Protein AF-A0AA40G6S6-F1 (afdb_monomer_lite)

InterPro domains:
  IPR001206 Diacylglycerol kinase, catalytic domain [PF00781] (217-288)
  IPR001206 Diacylglycerol kinase, catalytic domain [PS50146] (213-299)
  IPR001206 Diacylglycerol kinase, catalytic domain [SM00046] (217-299)
  IPR001849 Pleckstrin homology domain [PS50003] (1-43)
  IPR002219 Protein kinase C-like, phorbol ester/diacylglycerol-binding domain [PF00130] (60-110)
  IPR002219 Protein kinase C-like, phorbol ester/diacylglycerol-binding domain [PF00130] (133-185)
  IPR002219 Protein kinase C-like, phorbol ester/diacylglycerol-binding domain [PS00479] (133-183)
  IPR002219 Protein kinase C-like, phorbol ester/diacylglycerol-binding domain [PS50081] (59-109)
  IPR002219 Protein kinase C-like, phorbol ester/diacylglycerol-binding domain [PS50081] (132-183)
  IPR002219 Protein kinase C-like, phorbol ester/diacylglycerol-binding domain [SM00109] (60-109)
  IPR002219 Protein kinase C-like, phorbol ester/diacylglycerol-binding domain [SM00109] (133-183)
  IPR011993 PH-like domain superfamily [G3DSA:2.30.29.30] (1-52)
  IPR016064 NAD kinase/diacylglycerol kinase-like domain superfamily [SSF111331] (217-294)
  IPR017438 Inorganic polyphosphate/ATP-NAD kinase, N-terminal [G3DSA:3.40.50.10330] (215-298)
  IPR020454 Diacylglycerol/phorbol-ester binding [PR00008] (57-71)
  IPR020454 Diacylglycerol/phorbol-ester binding [PR00008] (73-82)
  IPR020454 Diacylglycerol/phorbol-ester binding [PR00008] (86-97)
  IPR020454 Diacylglycerol/phorbol-ester binding [PR00008] (98-110)
  IPR037607 Diacylglycerol kinase [PTHR11255] (33-292)
  IPR046349 C1-like domain superfamily [SSF57889] (55-112)

Organism: NCBI:txid60889

pLDDT: mean 83.39, std 15.15, range [33.47, 98.62]

Secondary structure (DSSP, 8-state):
----------EEEEE-SS-EEEEE-SSHHHHHHHHHHHHHHHHHSTTHHHHHHHHHS----EEEE--SS--B-TTT--B---SSS-EEEETTT--EEEGGGGGGS-S-----SHHHHGGG-EE-TT--EE-B--EEES-PPTT-BBTTT-SBP--SSS--SEEETTT--EE-TTTGGGS-SB----TTTTT---GGGEEEE-TTSSEEE-PPTT---EEEEE-TTHHHHHHHHHHHHHHHHS-GGGEEEHHHH-SHHHHHHTTT-SS-EEEEES-HHHHHHHHHHHHHHT---EEEE--

Sequence (299 aa):
MSPKQQRTRSRFKVITPFRSLVLCGESRQEMEDWLNALRTVTKNRSQTDSGIAEMLSGNHHWYATSHARPTYCNVCRDALYGVTSHGLSCEICKYKVHKRCSIKAINNCKWTTLASIGKDIIEDQDGNITMPHQWMEGNLPVSSKCSVCDKTCGSVLRLQDWRCLWCRATVHTACRPAISVKCPLGPVKLSVVPPTALHSIGSDEAWEATRPTGCSPLLVFVNSKSGDNQGIKFLRRFKQLLNPAQVFDLIKGGPGPGLRLFRHFDPFRILVCSGDGSVGWVLSEIDRLGMHMILVFMH

Radius of gyration: 22.71 Å; chains: 1; bounding box: 53×76×52 Å

Foldseek 3Di:
DDDDDPQDWDWDWDDDLQDIDIDTDSDPVVVVVVVVVVVVVVVVVPQLVVVVCVLQNLAFDKDFDFDPAFDAQLAPFHTPDDDDRQKIAGLFQRHIHGPVCSVVDDSRHDAFAPVSQPPQWDADPVRDIFGFFPKDWAPQPPQQAAPQPRHGDHDRVTTFWIAGLFQRHTHGPVCVVVDDRTDPSHDCNQQADDNHQFHDQDPQLETPGDDDPNHAHEAEEFACPADPRCSSVVLSVCSSHYRNLRGYHCVRRRLQNNCSHCQPDPAYEYEYHHDDVSVVRNVVNCVVVVGDYDYDYDD

Structure (mmCIF, N/CA/C/O backbone):
data_AF-A0AA40G6S6-F1
#
_entry.id   AF-A0AA40G6S6-F1
#
loop_
_atom_site.group_PDB
_atom_site.id
_atom_site.type_symbol
_atom_site.label_atom_id
_atom_site.label_alt_id
_atom_site.label_comp_id
_atom_site.label_asym_id
_atom_site.label_entity_id
_atom_site.label_seq_id
_atom_site.pdbx_PDB_ins_code
_atom_site.Cartn_x
_atom_site.Cartn_y
_atom_site.Cartn_z
_atom_site.occupancy
_atom_site.B_iso_or_equiv
_atom_site.auth_seq_id
_atom_site.auth_comp_id
_atom_site.auth_asym_id
_atom_site.auth_atom_id
_atom_site.pdbx_PDB_model_num
ATOM 1 N N . MET A 1 1 ? -27.683 59.910 -13.003 1.00 36.81 1 MET A N 1
ATOM 2 C CA . MET A 1 1 ? -26.775 58.747 -13.124 1.00 36.81 1 MET A CA 1
ATOM 3 C C . MET A 1 1 ? -26.037 58.601 -11.804 1.00 36.81 1 MET A C 1
ATOM 5 O O . MET A 1 1 ? -25.192 59.433 -11.512 1.00 36.81 1 MET A O 1
ATOM 9 N N . SER A 1 2 ? -26.404 57.619 -10.981 1.00 33.47 2 SER A N 1
ATOM 10 C CA . SER A 1 2 ? -25.752 57.362 -9.687 1.00 33.47 2 SER A CA 1
ATOM 11 C C . SER A 1 2 ? -24.746 56.214 -9.848 1.00 33.47 2 SER A C 1
ATOM 13 O O . SER A 1 2 ? -25.125 55.188 -10.426 1.00 33.47 2 SER A O 1
ATOM 15 N N . PRO A 1 3 ? -23.488 56.329 -9.384 1.00 40.56 3 PRO A N 1
ATOM 16 C CA . PRO A 1 3 ? -22.520 55.248 -9.510 1.00 40.56 3 PRO A CA 1
ATOM 17 C C . PRO A 1 3 ? -22.868 54.124 -8.529 1.00 40.56 3 PRO A C 1
ATOM 19 O O . PRO A 1 3 ? -23.035 54.353 -7.333 1.00 40.56 3 PRO A O 1
ATOM 22 N N . LYS A 1 4 ? -22.975 52.893 -9.039 1.00 39.19 4 LYS A N 1
ATOM 23 C CA . LYS A 1 4 ? -23.131 51.679 -8.229 1.00 39.19 4 LYS A CA 1
ATOM 24 C C . LYS A 1 4 ? -21.907 51.517 -7.324 1.00 39.19 4 LYS A C 1
ATOM 26 O O . LYS A 1 4 ? -20.801 51.298 -7.809 1.00 39.19 4 LYS A O 1
ATOM 31 N N . GLN A 1 5 ? -22.119 51.595 -6.015 1.00 42.34 5 GLN A N 1
ATOM 32 C CA . GLN A 1 5 ? -21.101 51.342 -5.002 1.00 42.34 5 GLN A CA 1
ATOM 33 C C . GLN A 1 5 ? -20.730 49.854 -5.037 1.00 42.34 5 GLN A C 1
ATOM 35 O O . GLN A 1 5 ? -21.515 48.979 -4.667 1.00 42.34 5 GLN A O 1
ATOM 40 N N . GLN A 1 6 ? -19.549 49.551 -5.571 1.00 43.84 6 GLN A N 1
ATOM 41 C CA . GLN A 1 6 ? -19.072 48.185 -5.746 1.00 43.84 6 GLN A CA 1
ATOM 42 C C . GLN A 1 6 ? -18.617 47.636 -4.388 1.00 43.84 6 GLN A C 1
ATOM 44 O O . GLN A 1 6 ? -17.492 47.850 -3.949 1.00 43.84 6 GLN A O 1
ATOM 49 N N . ARG A 1 7 ? -19.544 46.965 -3.695 1.00 50.75 7 ARG A N 1
ATOM 50 C CA . ARG A 1 7 ? -19.346 46.324 -2.387 1.00 50.75 7 ARG A CA 1
ATOM 51 C C . ARG A 1 7 ? -18.187 45.318 -2.500 1.00 50.75 7 ARG A C 1
ATOM 53 O O . ARG A 1 7 ? -18.286 44.320 -3.218 1.00 50.75 7 ARG A O 1
ATOM 60 N N . THR A 1 8 ? -17.063 45.602 -1.848 1.00 47.81 8 THR A N 1
ATOM 61 C CA . THR A 1 8 ? -15.851 44.773 -1.868 1.00 47.81 8 THR A CA 1
ATOM 62 C C . THR A 1 8 ? -16.105 43.465 -1.114 1.00 47.81 8 THR A C 1
ATOM 64 O O . THR A 1 8 ? -16.002 43.394 0.105 1.00 47.81 8 THR A O 1
ATOM 67 N N . ARG A 1 9 ? -16.473 42.404 -1.845 1.00 57.69 9 ARG A N 1
ATOM 68 C CA . ARG A 1 9 ? -16.623 41.052 -1.283 1.00 57.69 9 ARG A CA 1
ATOM 69 C C . ARG A 1 9 ? -15.253 40.504 -0.884 1.00 57.69 9 ARG A C 1
ATOM 71 O O . ARG A 1 9 ? -14.455 40.131 -1.751 1.00 57.69 9 ARG A O 1
ATOM 78 N N . SER A 1 10 ? -14.999 40.448 0.419 1.00 64.81 10 SER A N 1
ATOM 79 C CA . SER A 1 10 ? -13.855 39.740 0.993 1.00 64.81 10 SER A CA 1
ATOM 80 C C . SER A 1 10 ? -13.990 38.249 0.685 1.00 64.81 10 SER A C 1
ATOM 82 O O . SER A 1 10 ? -15.056 37.667 0.881 1.00 64.81 10 SER A O 1
ATOM 84 N N . ARG A 1 11 ? -12.927 37.627 0.163 1.00 73.19 11 ARG A N 1
ATOM 85 C CA . ARG A 1 11 ? -12.903 36.204 -0.211 1.00 73.19 11 ARG A CA 1
ATOM 86 C C . ARG A 1 11 ? -11.641 35.530 0.315 1.00 73.19 11 ARG A C 1
ATOM 88 O O . ARG A 1 11 ? -10.570 36.127 0.239 1.00 73.19 11 ARG A O 1
ATOM 95 N N . PHE A 1 12 ? -11.740 34.288 0.780 1.00 67.50 12 PHE A N 1
ATOM 96 C CA . PHE A 1 12 ? -10.569 33.436 1.004 1.00 67.50 12 PHE A CA 1
ATOM 97 C C . PHE A 1 12 ? -10.774 32.065 0.371 1.00 67.50 12 PHE A C 1
ATOM 99 O O . PHE A 1 12 ? -11.891 31.582 0.185 1.00 67.50 12 PHE A O 1
ATOM 106 N N . LYS A 1 13 ? -9.658 31.457 -0.022 1.00 65.19 13 LYS A N 1
ATOM 107 C CA . LYS A 1 13 ? -9.632 30.176 -0.714 1.00 65.19 13 LYS A CA 1
ATOM 108 C C . LYS A 1 13 ? -9.273 29.095 0.295 1.00 65.19 13 LYS A C 1
ATOM 110 O O . LYS A 1 13 ? -8.142 29.046 0.768 1.00 65.19 13 LYS A O 1
ATOM 115 N N . VAL A 1 14 ? -10.230 28.234 0.616 1.00 64.62 14 VAL A N 1
ATOM 116 C CA . VAL A 1 14 ? -9.968 27.008 1.367 1.00 64.62 14 VAL A CA 1
ATOM 117 C C . VAL A 1 14 ? -9.431 25.985 0.382 1.00 64.62 14 VAL A C 1
ATOM 119 O O . VAL A 1 14 ? -10.081 25.644 -0.611 1.00 64.62 14 VAL A O 1
ATOM 122 N N . ILE A 1 15 ? -8.217 25.513 0.633 1.00 63.03 15 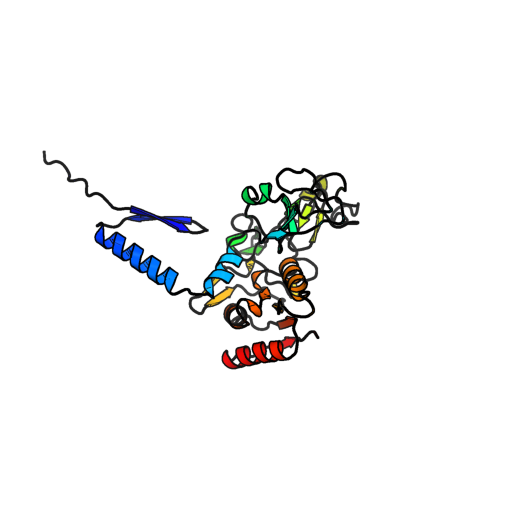ILE A N 1
ATOM 123 C CA . ILE A 1 15 ? -7.606 24.436 -0.137 1.00 63.03 15 ILE A CA 1
ATOM 124 C C . ILE A 1 15 ? -7.707 23.186 0.725 1.00 63.03 15 ILE A C 1
ATOM 126 O O . ILE A 1 15 ? -7.073 23.091 1.770 1.00 63.03 15 ILE A O 1
ATOM 130 N N . THR A 1 16 ? -8.547 22.251 0.296 1.00 57.56 16 THR A N 1
ATOM 131 C CA . THR A 1 16 ? -8.613 20.904 0.872 1.00 57.56 16 THR A CA 1
ATOM 132 C C . THR A 1 16 ? -7.817 19.945 -0.019 1.00 57.56 16 THR A C 1
ATOM 134 O O . THR A 1 16 ? -7.565 20.284 -1.179 1.00 57.56 16 THR A O 1
ATOM 137 N N . PRO A 1 17 ? -7.462 18.737 0.455 1.00 44.94 17 PRO A N 1
ATOM 138 C CA . PRO A 1 17 ? -6.778 17.741 -0.374 1.00 44.94 17 PRO A CA 1
ATOM 139 C C . PRO A 1 17 ? -7.538 17.346 -1.654 1.00 44.94 17 PRO A C 1
ATOM 141 O O . PRO A 1 17 ? -6.919 16.887 -2.607 1.00 44.94 17 PRO A O 1
ATOM 144 N N . PHE A 1 18 ? -8.863 17.536 -1.689 1.00 42.94 18 PHE A N 1
ATOM 145 C CA . PHE A 1 18 ? -9.736 17.033 -2.760 1.00 42.94 18 PHE A CA 1
ATOM 146 C C . PHE A 1 18 ? -10.369 18.133 -3.623 1.00 42.94 18 PHE A C 1
ATOM 148 O O . PHE A 1 18 ? -10.814 17.869 -4.736 1.00 42.94 18 PHE A O 1
ATOM 155 N N . ARG A 1 19 ? -10.436 19.374 -3.125 1.00 48.31 19 ARG A N 1
ATOM 156 C CA . ARG A 1 19 ? -11.003 20.522 -3.850 1.00 48.31 19 ARG A CA 1
ATOM 157 C C . ARG A 1 19 ? -10.539 21.849 -3.281 1.00 48.31 19 ARG A C 1
ATOM 159 O O . ARG A 1 19 ? -10.169 21.951 -2.109 1.00 48.31 19 ARG A O 1
ATOM 166 N N . SER A 1 20 ? -10.665 22.895 -4.088 1.00 57.19 20 SER A N 1
ATOM 167 C CA . SER A 1 20 ? -10.567 24.256 -3.591 1.00 57.19 20 SER A CA 1
ATOM 168 C C . SER A 1 20 ? -11.923 24.944 -3.602 1.00 57.19 20 SER A C 1
ATOM 170 O O . SER A 1 20 ? -12.609 24.958 -4.619 1.00 57.19 20 SER A O 1
ATOM 172 N N . LEU A 1 21 ? -12.290 25.511 -2.458 1.00 65.06 21 LEU A N 1
ATOM 173 C CA . LEU A 1 21 ? -13.516 26.271 -2.268 1.00 65.06 21 LEU A CA 1
ATOM 174 C C . LEU A 1 21 ? -13.153 27.740 -2.075 1.00 65.06 21 LEU A C 1
ATOM 176 O O . LEU A 1 21 ? -12.259 28.063 -1.294 1.00 65.06 21 LEU A O 1
ATOM 180 N N . VAL A 1 22 ? -13.841 28.631 -2.782 1.00 79.81 22 VAL A N 1
ATOM 181 C CA . VAL A 1 22 ? -13.742 30.073 -2.543 1.00 79.81 22 VAL A CA 1
ATOM 182 C C . VAL A 1 22 ? -14.940 30.468 -1.701 1.00 79.81 22 VAL A C 1
ATOM 184 O O . VAL A 1 22 ? -16.072 30.403 -2.172 1.00 79.81 22 VAL A O 1
ATOM 187 N N . LEU A 1 23 ? -14.680 30.850 -0.455 1.00 73.81 23 LEU A N 1
ATOM 188 C CA . LEU A 1 23 ? -15.703 31.372 0.438 1.00 73.81 23 LEU A CA 1
ATOM 189 C C . LEU A 1 23 ? -15.722 32.893 0.303 1.00 73.81 23 LEU A C 1
ATOM 191 O O . LEU A 1 23 ? -14.670 33.540 0.336 1.00 73.81 23 LEU A O 1
ATOM 195 N N . CYS A 1 24 ? -16.915 33.445 0.101 1.00 79.38 24 CYS A N 1
ATOM 196 C CA . CYS A 1 24 ? -17.161 34.877 -0.013 1.00 79.38 24 CYS A CA 1
ATOM 197 C C . CYS A 1 24 ? -18.003 35.306 1.185 1.00 79.38 24 CYS A C 1
ATOM 199 O O . CYS A 1 24 ? -19.094 34.773 1.359 1.00 79.38 24 CYS A O 1
ATOM 201 N N . GLY A 1 25 ? -17.507 36.261 1.964 1.00 74.81 25 GLY A N 1
ATOM 202 C CA . GLY A 1 25 ? -18.264 36.886 3.047 1.00 74.81 25 GLY A CA 1
ATOM 203 C C . GLY A 1 25 ? -18.813 38.236 2.614 1.00 74.81 25 GLY A C 1
ATOM 204 O O . GLY A 1 25 ? -18.273 38.892 1.711 1.00 74.81 25 GLY A O 1
ATOM 205 N N . GLU A 1 26 ? -19.887 38.665 3.263 1.00 77.62 26 GLU A N 1
ATOM 206 C CA . GLU A 1 26 ? -20.506 39.963 3.010 1.00 77.62 26 GLU A CA 1
ATOM 207 C C . GLU A 1 26 ? -19.751 41.119 3.671 1.00 77.62 26 GLU A C 1
ATOM 209 O O . GLU A 1 26 ? -19.893 42.273 3.250 1.00 77.62 26 GLU A O 1
ATOM 214 N N . SER A 1 27 ? -18.933 40.809 4.681 1.00 78.69 27 SER A N 1
ATOM 215 C CA . SER A 1 27 ? -18.087 41.756 5.402 1.00 78.69 27 SER A CA 1
ATOM 216 C C . SER A 1 27 ? -16.734 41.142 5.776 1.00 78.69 27 SER A C 1
ATOM 218 O O . SER A 1 27 ? -16.535 39.928 5.734 1.00 78.69 27 SER A O 1
ATOM 220 N N . ARG A 1 28 ? -15.765 41.988 6.143 1.00 74.38 28 ARG A N 1
ATOM 221 C CA . ARG A 1 28 ? -14.468 41.527 6.660 1.00 74.38 28 ARG A CA 1
ATOM 222 C C . ARG A 1 28 ? -14.600 40.848 8.030 1.00 74.38 28 ARG A C 1
ATOM 224 O O . ARG A 1 28 ? -13.903 39.869 8.261 1.00 74.38 28 ARG A O 1
ATOM 231 N N . GLN A 1 29 ? -15.511 41.329 8.877 1.00 77.94 29 GLN A N 1
ATOM 232 C CA . GLN A 1 29 ? -15.756 40.778 10.211 1.00 77.94 29 GLN A CA 1
ATOM 233 C C . GLN A 1 29 ? -16.266 39.334 10.135 1.00 77.94 29 GLN A C 1
ATOM 235 O O . GLN A 1 29 ? -15.680 38.441 10.732 1.00 77.94 29 GLN A O 1
ATOM 240 N N . GLU A 1 30 ? -17.268 39.089 9.289 1.00 77.12 30 GLU A N 1
ATOM 241 C CA . GLU A 1 30 ? -17.808 37.746 9.050 1.00 77.12 30 GLU A CA 1
ATOM 242 C C . GLU A 1 30 ? -16.715 36.771 8.574 1.00 77.12 30 GLU A C 1
ATOM 244 O O . GLU A 1 30 ? -16.677 35.605 8.958 1.00 77.12 30 GLU A O 1
ATOM 249 N N . MET A 1 31 ? -15.768 37.256 7.766 1.00 78.44 31 MET A N 1
ATOM 250 C CA . MET A 1 31 ? -14.649 36.441 7.287 1.00 78.44 31 MET A CA 1
ATOM 251 C C . MET A 1 31 ? -13.632 36.110 8.378 1.00 78.44 31 MET A C 1
ATOM 253 O O . MET A 1 31 ? -13.059 35.020 8.359 1.00 78.44 31 MET A O 1
ATOM 257 N N . GLU A 1 32 ? -13.403 37.017 9.324 1.00 77.06 32 GLU A N 1
ATOM 258 C CA . GLU A 1 32 ? -12.563 36.753 10.495 1.00 77.06 32 GLU A CA 1
ATOM 259 C C . GLU A 1 32 ? -13.234 35.746 11.438 1.00 77.06 32 GLU A C 1
ATOM 261 O O . GLU A 1 32 ? -12.561 34.837 11.930 1.00 77.06 32 GLU A O 1
ATOM 266 N N . ASP A 1 33 ? -14.558 35.814 11.585 1.00 80.38 33 ASP A N 1
ATOM 267 C CA . ASP A 1 33 ? -15.339 34.856 12.369 1.00 80.38 33 ASP A CA 1
ATOM 268 C C . ASP A 1 33 ? -15.294 33.451 11.745 1.00 80.38 33 ASP A C 1
ATOM 270 O O . ASP A 1 33 ? -14.993 32.476 12.438 1.00 80.38 33 ASP A O 1
ATOM 274 N N . TRP A 1 34 ? -15.463 33.335 10.420 1.00 74.31 34 TRP A N 1
ATOM 275 C CA . TRP A 1 34 ? -15.294 32.065 9.698 1.00 74.31 34 TRP A CA 1
ATOM 276 C C . TRP A 1 34 ? -13.872 31.504 9.812 1.00 74.31 34 TRP A C 1
ATOM 278 O O . TRP A 1 34 ? -13.694 30.300 10.014 1.00 74.31 34 TRP A O 1
ATOM 288 N N . LEU A 1 35 ? -12.841 32.349 9.712 1.00 76.81 35 LEU A N 1
ATOM 289 C CA . LEU A 1 35 ? -11.449 31.923 9.895 1.00 76.81 35 LEU A CA 1
ATOM 290 C C . LEU A 1 35 ? -11.188 31.431 11.320 1.00 76.81 35 LEU A C 1
ATOM 292 O O . LEU A 1 35 ? -10.477 30.441 11.502 1.00 76.81 35 LEU A O 1
ATOM 296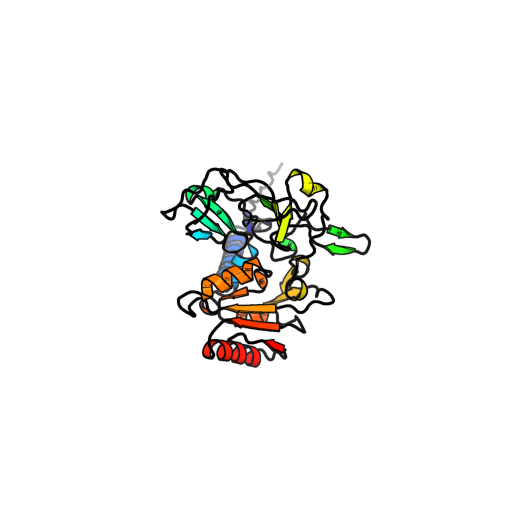 N N . ASN A 1 36 ? -11.758 32.094 12.324 1.00 76.56 36 ASN A N 1
ATOM 297 C CA . ASN A 1 36 ? -11.633 31.690 13.719 1.00 76.56 36 ASN A CA 1
ATOM 298 C C . ASN A 1 36 ? -12.402 30.397 14.002 1.00 76.56 36 ASN A C 1
ATOM 300 O O . ASN A 1 36 ? -11.841 29.504 14.631 1.00 76.56 36 ASN A O 1
ATOM 304 N N . ALA A 1 37 ? -13.613 30.229 13.466 1.00 74.69 37 ALA A N 1
ATOM 305 C CA . ALA A 1 37 ? -14.368 28.981 13.556 1.00 74.69 37 ALA A CA 1
ATOM 306 C C . ALA A 1 37 ? -13.597 27.810 12.924 1.00 74.69 37 ALA A C 1
ATOM 308 O O . ALA A 1 37 ? -13.409 26.777 13.567 1.00 74.69 37 ALA A O 1
ATOM 309 N N . LEU A 1 38 ? -13.054 27.994 11.714 1.00 72.12 38 LEU A N 1
ATOM 310 C CA . LEU A 1 38 ? -12.214 26.993 11.051 1.00 72.12 38 LEU A CA 1
ATOM 311 C C . LEU A 1 38 ? -10.970 26.664 11.880 1.00 72.12 38 LEU A C 1
ATOM 313 O O . LEU A 1 38 ? -10.677 25.496 12.101 1.00 72.12 38 LEU A O 1
ATOM 317 N N . ARG A 1 39 ? -10.253 27.673 12.390 1.00 69.12 39 ARG A N 1
ATOM 318 C CA . ARG A 1 39 ? -9.076 27.466 13.252 1.00 69.12 39 ARG A CA 1
ATOM 319 C C . ARG A 1 39 ? -9.424 26.726 14.541 1.00 69.12 39 ARG A C 1
ATOM 321 O O . ARG A 1 39 ? -8.622 25.907 14.977 1.00 69.12 39 ARG A O 1
ATOM 328 N N . THR A 1 40 ? -10.583 26.990 15.135 1.00 61.22 40 THR A N 1
ATOM 329 C CA . THR A 1 40 ? -11.063 26.312 16.347 1.00 61.22 40 THR A CA 1
ATOM 330 C C . THR A 1 40 ? -11.420 24.853 16.063 1.00 61.22 40 THR A C 1
ATOM 332 O O . THR A 1 40 ? -11.008 23.976 16.818 1.00 61.22 40 THR A O 1
ATOM 335 N N . VAL A 1 41 ? -12.074 24.563 14.932 1.00 55.69 41 VAL A N 1
ATOM 336 C CA . VAL A 1 41 ? -12.331 23.184 14.474 1.00 55.69 41 VAL A CA 1
ATOM 337 C C . VAL A 1 41 ? -11.020 22.435 14.206 1.00 55.69 41 VAL A C 1
ATOM 339 O O . VAL A 1 41 ? -10.877 21.288 14.621 1.00 55.69 41 VAL A O 1
ATOM 342 N N . THR A 1 42 ? -10.025 23.084 13.592 1.00 55.78 42 THR A N 1
ATOM 343 C CA . THR A 1 42 ? -8.700 22.483 13.357 1.00 55.78 42 THR A CA 1
ATOM 344 C C . THR A 1 42 ? -7.907 22.284 14.654 1.00 55.78 42 THR A C 1
ATOM 346 O O . THR A 1 42 ? -7.142 21.329 14.758 1.00 55.78 42 THR A O 1
ATOM 349 N N . LYS A 1 43 ? -8.080 23.159 15.656 1.00 45.12 43 LYS A N 1
ATOM 350 C CA . LYS A 1 43 ? -7.401 23.067 16.962 1.00 45.12 43 LYS A CA 1
ATOM 351 C C . LYS A 1 43 ? -8.023 22.037 17.911 1.00 45.12 43 LYS A C 1
ATOM 353 O O . LYS A 1 43 ? -7.282 21.479 18.708 1.00 45.12 43 LYS A O 1
ATOM 358 N N . ASN A 1 44 ? -9.328 21.761 17.817 1.00 43.16 44 ASN A N 1
ATOM 359 C CA . ASN A 1 44 ? -10.018 20.764 18.654 1.00 43.16 44 ASN A CA 1
ATOM 360 C C . ASN A 1 44 ? -9.920 19.318 18.120 1.00 43.16 44 ASN A C 1
ATOM 362 O O . ASN A 1 44 ? -10.341 18.387 18.799 1.00 43.16 44 ASN A O 1
ATOM 366 N N . ARG A 1 45 ? -9.341 19.104 16.931 1.00 42.78 45 ARG A N 1
ATOM 367 C CA . ARG A 1 45 ? -9.156 17.790 16.273 1.00 42.78 45 ARG A CA 1
ATOM 368 C C . ARG A 1 45 ? -7.847 17.084 16.684 1.00 42.78 45 ARG A C 1
ATOM 370 O O . ARG A 1 45 ? -7.166 16.453 15.877 1.00 42.78 45 ARG A O 1
ATOM 377 N N . SER A 1 46 ? -7.438 17.254 17.938 1.00 44.88 46 SER A N 1
ATOM 378 C CA . SER A 1 46 ? -6.097 16.922 18.430 1.00 44.88 46 SER A CA 1
ATOM 379 C C . SER A 1 46 ? -5.816 15.409 18.443 1.00 44.88 46 SER A C 1
ATOM 381 O O . SER A 1 46 ? -6.499 14.641 19.111 1.00 44.88 46 SER A O 1
ATOM 383 N N . GLN A 1 47 ? -4.737 15.016 17.757 1.00 42.72 47 GLN A N 1
ATOM 384 C CA . GLN A 1 47 ? -4.055 13.704 17.729 1.00 42.72 47 GLN A CA 1
ATOM 385 C C . GLN A 1 47 ? -4.721 12.525 16.995 1.00 42.72 47 GLN A C 1
ATOM 387 O O . GLN A 1 47 ? -4.003 11.809 16.300 1.00 42.72 47 GLN A O 1
ATOM 392 N N . THR A 1 48 ? -6.036 12.309 17.069 1.00 42.97 48 THR A N 1
ATOM 393 C CA . THR A 1 48 ? -6.689 11.194 16.339 1.00 42.97 48 THR A CA 1
ATOM 394 C C . THR A 1 48 ? -6.812 11.457 14.834 1.00 42.97 48 THR A C 1
ATOM 396 O O . THR A 1 48 ? -6.683 10.539 14.024 1.00 42.97 48 THR A O 1
ATOM 399 N N . ASP A 1 49 ? -6.987 12.721 14.445 1.00 50.75 49 ASP A N 1
ATOM 400 C CA . ASP A 1 49 ? -7.231 13.127 13.059 1.00 50.75 49 ASP A CA 1
ATOM 401 C C . ASP A 1 49 ? -5.952 13.222 12.210 1.00 50.75 49 ASP A C 1
ATOM 403 O O . ASP A 1 49 ? -5.987 13.001 11.001 1.00 50.75 49 ASP A O 1
ATOM 407 N N . SER A 1 50 ? -4.790 13.482 12.824 1.00 56.81 50 SER A N 1
ATOM 408 C CA . SER A 1 50 ? -3.526 13.628 12.087 1.00 56.81 50 SER A CA 1
ATOM 409 C C . SER A 1 50 ? -3.070 12.316 11.445 1.00 56.81 50 SER A C 1
ATOM 411 O O . SER A 1 50 ? -2.666 12.318 10.285 1.00 56.81 50 SER A O 1
ATOM 413 N N . GLY A 1 51 ? -3.192 11.191 12.156 1.00 62.97 51 GLY A N 1
ATOM 414 C CA . GLY A 1 51 ? -2.821 9.872 11.635 1.00 62.97 51 GLY A CA 1
ATOM 415 C C . GLY A 1 51 ? -3.771 9.358 10.547 1.00 62.97 51 GLY A C 1
ATOM 416 O O . GLY A 1 51 ? -3.333 8.730 9.582 1.00 62.97 51 GLY A O 1
ATOM 417 N N . ILE A 1 52 ? -5.067 9.660 10.667 1.00 68.88 52 ILE A N 1
ATOM 418 C CA . ILE A 1 52 ? -6.086 9.283 9.678 1.00 68.88 52 ILE A CA 1
ATOM 419 C C . ILE A 1 52 ? -5.961 10.154 8.422 1.00 68.88 52 ILE A C 1
ATOM 421 O O . ILE A 1 52 ? -5.933 9.629 7.310 1.00 68.88 52 ILE A O 1
ATOM 425 N N . ALA A 1 53 ? -5.821 11.472 8.572 1.00 67.62 53 ALA A N 1
ATOM 426 C CA . ALA A 1 53 ? -5.609 12.375 7.444 1.00 67.62 53 ALA A CA 1
ATOM 427 C C . ALA A 1 53 ? -4.309 12.045 6.689 1.00 67.62 53 ALA A C 1
ATOM 429 O O . ALA A 1 53 ? -4.293 12.031 5.456 1.00 67.62 53 ALA A O 1
ATOM 430 N N . GLU A 1 54 ? -3.234 11.709 7.409 1.00 70.62 54 GLU A N 1
ATOM 431 C CA . GLU A 1 54 ? -1.975 11.244 6.821 1.00 70.62 54 GLU A CA 1
ATOM 432 C C . GLU A 1 54 ? -2.181 9.948 6.011 1.00 70.62 54 GLU A C 1
ATOM 434 O O . GLU A 1 54 ? -1.745 9.853 4.860 1.00 70.62 54 GLU A O 1
ATOM 439 N N . MET A 1 55 ? -2.938 8.986 6.546 1.00 72.25 55 MET A N 1
ATOM 440 C CA . MET A 1 55 ? -3.280 7.731 5.868 1.00 72.25 55 MET A CA 1
ATOM 441 C C . MET A 1 55 ? -4.115 7.920 4.590 1.00 72.25 55 MET A C 1
ATOM 443 O O . MET A 1 55 ? -3.971 7.146 3.641 1.00 72.25 55 MET A O 1
ATOM 447 N N . LEU A 1 56 ? -4.969 8.943 4.544 1.00 76.88 56 LEU A N 1
ATOM 448 C CA . LEU A 1 56 ? -5.858 9.236 3.412 1.00 76.88 56 LEU A CA 1
ATOM 449 C C . LEU A 1 56 ? -5.247 10.180 2.372 1.00 76.88 56 LEU A C 1
ATOM 451 O O . LEU A 1 56 ? -5.826 10.387 1.310 1.00 76.88 56 LEU A O 1
ATOM 455 N N . SER A 1 57 ? -4.066 10.728 2.650 1.00 77.25 57 SER A N 1
ATOM 456 C CA . SER A 1 57 ? -3.439 11.758 1.818 1.00 77.25 57 SER A CA 1
ATOM 457 C C . SER A 1 57 ? -2.910 11.267 0.464 1.00 77.25 57 SER A C 1
ATOM 459 O O . SER A 1 57 ? -2.604 12.083 -0.401 1.00 77.25 57 SER A O 1
ATOM 461 N N . GLY A 1 58 ? -2.733 9.953 0.280 1.00 83.75 58 GLY A N 1
ATOM 462 C CA . GLY A 1 58 ? -2.061 9.390 -0.900 1.00 83.75 58 GLY A CA 1
ATOM 463 C C . GLY A 1 58 ? -0.554 9.685 -0.964 1.00 83.75 58 GLY A C 1
ATOM 464 O O . GLY A 1 58 ? 0.111 9.314 -1.938 1.00 83.75 58 GLY A O 1
ATOM 465 N N . ASN A 1 59 ? 0.006 10.315 0.074 1.00 89.94 59 ASN A N 1
ATOM 466 C CA . ASN A 1 59 ? 1.421 10.645 0.160 1.00 89.94 59 ASN A CA 1
ATOM 467 C C . ASN A 1 59 ? 2.278 9.404 0.428 1.00 89.94 59 ASN A C 1
ATOM 469 O O . ASN A 1 59 ? 1.863 8.419 1.048 1.00 89.94 59 ASN A O 1
ATOM 473 N N . HIS A 1 60 ? 3.526 9.462 -0.028 1.00 92.75 60 HIS A N 1
ATOM 474 C CA . HIS A 1 60 ? 4.510 8.432 0.281 1.00 92.75 60 HIS A CA 1
ATOM 475 C C . HIS A 1 60 ? 5.108 8.653 1.670 1.00 92.75 60 HIS A C 1
ATOM 477 O O . HIS A 1 60 ? 5.634 9.723 1.968 1.00 92.75 60 HIS A O 1
ATOM 483 N N . HIS A 1 61 ? 5.116 7.599 2.483 1.00 91.81 61 HIS A N 1
ATOM 484 C CA . HIS A 1 61 ? 5.786 7.589 3.783 1.00 91.81 61 HIS A CA 1
ATOM 485 C C . HIS A 1 61 ? 7.210 7.076 3.610 1.00 91.81 61 HIS A C 1
ATOM 487 O O . HIS A 1 61 ? 7.422 5.878 3.405 1.00 91.81 61 HIS A O 1
ATOM 493 N N . TRP A 1 62 ? 8.185 7.981 3.613 1.00 92.69 62 TRP A N 1
ATOM 494 C CA . TRP A 1 62 ? 9.575 7.659 3.299 1.00 92.69 62 TRP A CA 1
ATOM 495 C C . TRP A 1 62 ? 10.340 7.125 4.506 1.00 92.69 62 TRP A C 1
ATOM 497 O O . TRP A 1 62 ? 10.278 7.685 5.595 1.00 92.69 62 TRP A O 1
ATOM 507 N N . TYR A 1 63 ? 11.162 6.105 4.276 1.00 90.12 63 TYR A N 1
ATOM 508 C CA . TYR A 1 63 ? 12.226 5.714 5.193 1.00 90.12 63 TYR A CA 1
ATOM 509 C C . TYR A 1 63 ? 13.541 5.540 4.433 1.00 90.12 63 TYR A C 1
ATOM 511 O O . TYR A 1 63 ? 13.556 5.119 3.270 1.00 90.12 63 TYR A O 1
ATOM 519 N N . ALA A 1 64 ? 14.650 5.870 5.095 1.00 89.62 64 ALA A N 1
ATOM 520 C CA . ALA A 1 64 ? 15.981 5.622 4.559 1.00 89.62 64 ALA A CA 1
ATOM 521 C C . ALA A 1 64 ? 16.242 4.116 4.495 1.00 89.62 64 ALA A C 1
ATOM 523 O O . ALA A 1 64 ? 15.941 3.375 5.432 1.00 89.62 64 ALA A O 1
ATOM 524 N N . THR A 1 65 ? 16.795 3.652 3.382 1.00 84.06 65 THR A N 1
ATOM 525 C CA . THR A 1 65 ? 17.094 2.234 3.192 1.00 84.06 65 THR A CA 1
ATOM 526 C C . THR A 1 65 ? 18.349 2.075 2.359 1.00 84.06 65 THR A C 1
ATOM 528 O O . THR A 1 65 ? 18.588 2.825 1.415 1.00 84.06 65 THR A O 1
ATOM 531 N N . SER A 1 66 ? 19.135 1.060 2.693 1.00 80.06 66 SER A N 1
ATOM 532 C CA . SER A 1 66 ? 20.145 0.518 1.796 1.00 80.06 66 SER A CA 1
ATOM 533 C C . SER A 1 66 ? 19.504 -0.524 0.880 1.00 80.06 66 SER A C 1
ATOM 535 O O . SER A 1 66 ? 18.432 -1.077 1.166 1.00 80.06 66 SER A O 1
ATOM 537 N N . HIS A 1 67 ? 20.138 -0.764 -0.261 1.00 76.44 67 HIS A N 1
ATOM 538 C CA . HIS A 1 67 ? 19.710 -1.768 -1.219 1.00 76.44 67 HIS A CA 1
ATOM 539 C C . HIS A 1 67 ? 20.862 -2.732 -1.452 1.00 76.44 67 HIS A C 1
ATOM 541 O O . HIS A 1 67 ? 21.899 -2.347 -1.973 1.00 76.44 67 HIS A O 1
ATOM 547 N N . ALA A 1 68 ? 20.663 -3.997 -1.086 1.00 74.19 68 ALA A N 1
ATOM 548 C CA . ALA A 1 68 ? 21.634 -5.060 -1.341 1.00 74.19 68 ALA A CA 1
ATOM 549 C C . ALA A 1 68 ? 21.698 -5.475 -2.826 1.00 74.19 68 ALA A C 1
ATOM 551 O O . ALA A 1 68 ? 22.420 -6.398 -3.181 1.00 74.19 68 ALA A O 1
ATOM 552 N N . ARG A 1 69 ? 20.878 -4.863 -3.690 1.00 80.25 69 ARG A N 1
ATOM 553 C CA . ARG A 1 69 ? 20.730 -5.208 -5.109 1.00 80.25 69 ARG A CA 1
ATOM 554 C C . ARG A 1 69 ? 20.624 -3.936 -5.949 1.00 80.25 69 ARG A C 1
ATOM 556 O O . ARG A 1 69 ? 20.113 -2.938 -5.425 1.00 80.25 69 ARG A O 1
ATOM 563 N N . PRO A 1 70 ? 21.013 -3.984 -7.239 1.00 86.25 70 PRO A N 1
ATOM 564 C CA . PRO A 1 70 ? 20.780 -2.890 -8.174 1.00 86.25 70 PRO A CA 1
ATOM 565 C C . PRO A 1 70 ? 19.321 -2.444 -8.116 1.00 86.25 70 PRO A C 1
ATOM 567 O O . PRO A 1 70 ? 18.397 -3.238 -8.288 1.00 86.25 70 PRO A O 1
ATOM 570 N N . THR A 1 71 ? 19.123 -1.180 -7.775 1.00 91.88 71 THR A N 1
ATOM 571 C CA . THR A 1 71 ? 17.812 -0.581 -7.547 1.00 91.88 71 THR A CA 1
ATOM 572 C C . THR A 1 71 ? 17.832 0.801 -8.167 1.00 91.88 71 THR A C 1
ATOM 574 O O . THR A 1 71 ? 18.851 1.480 -8.102 1.00 91.88 71 THR A O 1
ATOM 577 N N . TYR A 1 72 ? 16.722 1.230 -8.753 1.00 94.12 72 TYR A N 1
ATOM 578 C CA . TYR A 1 72 ? 16.673 2.451 -9.551 1.00 94.12 72 TYR A CA 1
ATOM 579 C C . TYR A 1 72 ? 15.633 3.426 -9.007 1.00 94.12 72 TYR A C 1
ATOM 581 O O . TYR A 1 72 ? 14.599 3.028 -8.462 1.00 94.12 72 TYR A O 1
ATOM 589 N N . CYS A 1 73 ? 15.921 4.715 -9.145 1.00 94.88 73 CYS A N 1
ATOM 590 C CA . CYS A 1 73 ? 15.050 5.797 -8.724 1.00 94.88 73 CYS A CA 1
ATOM 591 C C . CYS A 1 73 ? 13.827 5.875 -9.640 1.00 94.88 73 CYS A C 1
ATOM 593 O O . CYS A 1 73 ? 13.954 6.121 -10.832 1.00 94.88 73 CYS A O 1
ATOM 595 N N . ASN A 1 74 ? 12.625 5.752 -9.088 1.00 96.38 74 ASN A N 1
ATOM 596 C CA . ASN A 1 74 ? 11.370 5.851 -9.829 1.00 96.38 74 ASN A CA 1
ATOM 597 C C . ASN A 1 74 ? 11.072 7.260 -10.387 1.00 96.38 74 ASN A C 1
ATOM 599 O O . ASN A 1 74 ? 10.073 7.435 -11.073 1.00 96.38 74 ASN A O 1
ATOM 603 N N . VAL A 1 75 ? 11.914 8.262 -10.107 1.00 96.19 75 VAL A N 1
ATOM 604 C CA . VAL A 1 75 ? 11.777 9.628 -10.643 1.00 96.19 75 VAL A CA 1
ATOM 605 C C . VAL A 1 75 ? 12.793 9.893 -11.752 1.00 96.19 75 VAL A C 1
ATOM 607 O O . VAL A 1 75 ? 12.396 10.123 -12.887 1.00 96.19 75 VAL A O 1
ATOM 610 N N . CYS A 1 76 ? 14.098 9.861 -11.455 1.00 95.62 76 CYS A N 1
ATOM 611 C CA . CYS A 1 76 ? 15.130 10.158 -12.460 1.00 95.62 76 CYS A CA 1
ATOM 612 C C . CYS A 1 76 ? 15.607 8.928 -13.241 1.00 95.62 76 CYS A C 1
ATOM 614 O O . CYS A 1 76 ? 16.371 9.081 -14.181 1.00 95.62 76 CYS A O 1
ATOM 616 N N . ARG A 1 77 ? 15.162 7.722 -12.866 1.00 95.19 77 ARG A N 1
ATOM 617 C CA . ARG A 1 77 ? 15.522 6.429 -13.477 1.00 95.19 77 ARG A CA 1
ATOM 618 C C . ARG A 1 77 ? 16.977 5.985 -13.305 1.00 95.19 77 ARG A C 1
ATOM 620 O O . ARG A 1 77 ? 17.272 4.835 -13.614 1.00 95.19 77 ARG A O 1
ATOM 627 N N . ASP A 1 78 ? 17.836 6.814 -12.719 1.00 93.06 78 ASP A N 1
ATOM 628 C CA . ASP A 1 78 ? 19.214 6.441 -12.383 1.00 93.06 78 ASP A CA 1
ATOM 629 C C . ASP A 1 78 ? 19.296 5.462 -11.207 1.00 93.06 78 ASP A C 1
ATOM 631 O O . ASP A 1 78 ? 18.391 5.366 -10.368 1.00 93.06 78 ASP A O 1
ATOM 635 N N . ALA A 1 79 ? 20.428 4.767 -11.112 1.00 91.31 79 ALA A N 1
ATOM 636 C CA . ALA A 1 79 ? 20.710 3.842 -10.026 1.00 91.31 79 ALA A CA 1
ATOM 637 C C . ALA A 1 79 ? 20.733 4.542 -8.650 1.00 91.31 79 ALA A C 1
ATOM 639 O O . ALA A 1 79 ? 21.255 5.645 -8.461 1.00 91.31 79 ALA A O 1
ATOM 640 N N . LEU A 1 80 ? 20.181 3.856 -7.652 1.00 89.12 80 LEU A N 1
ATOM 641 C CA . LEU A 1 80 ? 20.368 4.138 -6.235 1.00 89.12 80 LEU A CA 1
ATOM 642 C C . LEU A 1 80 ? 21.637 3.394 -5.792 1.00 89.12 80 LEU A C 1
ATOM 644 O O . LEU A 1 80 ? 21.563 2.234 -5.390 1.00 89.12 80 LEU A O 1
ATOM 648 N N . TYR A 1 81 ? 22.801 4.036 -5.928 1.00 71.94 81 TYR A N 1
ATOM 649 C CA . TYR A 1 81 ? 24.092 3.464 -5.523 1.00 71.94 81 TYR A CA 1
ATOM 650 C C . TYR A 1 81 ? 24.072 3.034 -4.046 1.00 71.94 81 TYR A C 1
ATOM 652 O O . TYR A 1 81 ? 23.553 3.755 -3.191 1.00 71.94 81 TYR A O 1
ATOM 660 N N . GLY A 1 82 ? 24.608 1.844 -3.755 1.00 62.22 82 GLY A N 1
ATOM 661 C CA . GLY A 1 82 ? 24.553 1.217 -2.436 1.00 62.22 82 GLY A CA 1
ATOM 662 C C . GLY A 1 82 ? 25.935 0.999 -1.833 1.00 62.22 82 GLY A C 1
ATOM 663 O O . GLY A 1 82 ? 26.725 0.281 -2.424 1.00 62.22 82 GLY A O 1
ATOM 664 N N . VAL A 1 83 ? 26.172 1.620 -0.673 1.00 49.72 83 VAL A N 1
ATOM 665 C CA . VAL A 1 83 ? 26.557 1.026 0.637 1.00 49.72 83 VAL A CA 1
ATOM 666 C C . VAL A 1 83 ? 26.191 2.058 1.725 1.00 49.72 83 VAL A C 1
ATOM 668 O O . VAL A 1 83 ? 25.738 1.709 2.811 1.00 49.72 83 VAL A O 1
ATOM 671 N N . THR A 1 84 ? 26.246 3.347 1.384 1.00 55.06 84 THR A N 1
ATOM 672 C CA . THR A 1 84 ? 25.769 4.487 2.179 1.00 55.06 84 THR A CA 1
ATOM 673 C C . THR A 1 84 ? 24.320 4.865 1.819 1.00 55.06 84 THR A C 1
ATOM 675 O O . THR A 1 84 ? 23.864 4.705 0.686 1.00 55.06 84 THR A O 1
ATOM 678 N N . SER A 1 85 ? 23.540 5.312 2.806 1.00 58.69 85 SER A N 1
ATOM 679 C CA . SER A 1 85 ? 22.076 5.488 2.781 1.00 58.69 85 SER A CA 1
ATOM 680 C C . SER A 1 85 ? 21.567 6.652 1.904 1.00 58.69 85 SER A C 1
ATOM 682 O O . SER A 1 85 ? 20.986 7.620 2.392 1.00 58.69 85 SER A O 1
ATOM 684 N N . HIS A 1 86 ? 21.725 6.564 0.580 1.00 67.00 86 HIS A N 1
ATOM 685 C CA . HIS A 1 86 ? 21.331 7.640 -0.350 1.00 67.00 86 HIS A CA 1
ATOM 686 C C . HIS A 1 86 ? 19.924 7.495 -0.967 1.00 67.00 86 HIS A C 1
ATOM 688 O O . HIS A 1 86 ? 19.455 8.398 -1.673 1.00 67.00 86 HIS A O 1
ATOM 694 N N . GLY A 1 87 ? 19.235 6.383 -0.689 1.00 86.69 87 GLY A N 1
ATOM 695 C CA . GLY A 1 87 ? 17.890 6.084 -1.182 1.00 86.69 87 GLY A CA 1
ATOM 696 C C . GLY A 1 87 ? 16.808 6.173 -0.103 1.00 86.69 87 GLY A C 1
ATOM 697 O O . GLY A 1 87 ? 17.002 5.781 1.049 1.00 86.69 87 GLY A O 1
ATOM 698 N N . LEU A 1 88 ? 15.636 6.655 -0.500 1.00 92.06 88 LEU A N 1
ATOM 699 C CA . LEU A 1 88 ? 14.396 6.579 0.260 1.00 92.06 88 LEU A CA 1
ATOM 700 C C . LEU A 1 88 ? 13.494 5.520 -0.370 1.00 92.06 88 LEU A C 1
ATOM 702 O O . LEU A 1 88 ? 13.387 5.424 -1.592 1.00 92.06 88 LEU A O 1
ATOM 706 N N . SER A 1 89 ? 12.810 4.742 0.463 1.00 93.69 89 SER A N 1
ATOM 707 C CA . SER A 1 89 ? 11.749 3.838 0.026 1.00 93.69 89 SER A CA 1
ATOM 708 C C . SER A 1 89 ? 10.462 4.205 0.736 1.00 93.69 89 SER A C 1
ATOM 710 O O . SER A 1 89 ? 10.464 4.486 1.929 1.00 93.69 89 SER A O 1
ATOM 712 N N . CYS A 1 90 ? 9.348 4.153 0.017 1.00 95.56 90 CYS A N 1
ATOM 713 C CA . CYS A 1 90 ? 8.039 4.266 0.634 1.00 95.56 90 CYS A CA 1
ATOM 714 C C . CYS A 1 90 ? 7.741 3.001 1.457 1.00 95.56 90 CYS A C 1
ATOM 716 O O . CYS A 1 90 ? 7.998 1.877 1.006 1.00 95.56 90 CYS A O 1
ATOM 718 N N . GLU A 1 91 ? 7.202 3.175 2.660 1.00 93.56 91 GLU A N 1
ATOM 719 C CA . GLU A 1 91 ? 6.813 2.103 3.580 1.00 93.56 91 GLU A CA 1
ATOM 720 C C . GLU A 1 91 ? 5.681 1.228 3.033 1.00 93.56 91 GLU A C 1
ATOM 722 O O . GLU A 1 91 ? 5.656 0.021 3.295 1.00 93.56 91 GLU A O 1
ATOM 727 N N . ILE A 1 92 ? 4.795 1.827 2.234 1.00 94.88 92 ILE A N 1
ATOM 728 C CA . ILE A 1 92 ? 3.535 1.231 1.785 1.00 94.88 92 ILE A CA 1
ATOM 729 C C . ILE A 1 92 ? 3.677 0.613 0.394 1.00 94.88 92 ILE A C 1
ATOM 731 O O . ILE A 1 92 ? 3.494 -0.587 0.219 1.00 94.88 92 ILE A O 1
ATOM 735 N N . CYS A 1 93 ? 4.014 1.410 -0.617 1.00 95.62 93 CYS A N 1
ATOM 736 C CA . CYS A 1 93 ? 4.005 0.942 -2.005 1.00 95.62 93 CYS A CA 1
ATOM 737 C C . CYS A 1 93 ? 5.371 0.415 -2.479 1.00 95.62 93 CYS A C 1
ATOM 739 O O . CYS A 1 93 ? 5.443 -0.265 -3.500 1.00 95.62 93 CYS A O 1
ATOM 741 N N . LYS A 1 94 ? 6.449 0.675 -1.720 1.00 94.75 94 LYS A N 1
ATOM 742 C CA . LYS A 1 94 ? 7.852 0.408 -2.093 1.00 94.75 94 LYS A CA 1
ATOM 743 C C . LYS A 1 94 ? 8.372 1.220 -3.283 1.00 94.75 94 LYS A C 1
ATOM 745 O O . LYS A 1 94 ? 9.324 0.780 -3.919 1.00 94.75 94 LYS A O 1
ATOM 750 N N . TYR A 1 95 ? 7.804 2.396 -3.544 1.00 95.69 95 TYR A N 1
ATOM 751 C CA . TYR A 1 95 ? 8.372 3.367 -4.484 1.00 95.69 95 TYR A CA 1
ATOM 752 C C . TYR A 1 95 ? 9.735 3.816 -3.962 1.00 95.69 95 TYR A C 1
ATOM 754 O O . TYR A 1 95 ? 9.874 4.008 -2.750 1.00 95.69 95 TYR A O 1
ATOM 762 N N . LYS A 1 96 ? 10.744 3.929 -4.825 1.00 94.50 96 LYS A N 1
ATOM 763 C CA . LYS A 1 96 ? 12.128 4.182 -4.400 1.00 94.50 96 LYS A CA 1
ATOM 764 C C . LYS A 1 96 ? 12.697 5.380 -5.124 1.00 94.50 96 LYS A C 1
ATOM 766 O O . LYS A 1 96 ? 12.558 5.491 -6.335 1.00 94.50 96 LYS A O 1
ATOM 771 N N . VAL A 1 97 ? 13.336 6.278 -4.392 1.00 94.44 97 VAL A N 1
ATOM 772 C CA . VAL A 1 97 ? 13.833 7.548 -4.930 1.00 94.44 97 VAL A CA 1
ATOM 773 C C . VAL A 1 97 ? 15.139 7.944 -4.261 1.00 94.44 97 VAL A C 1
ATOM 775 O O . VAL A 1 97 ? 15.391 7.567 -3.119 1.00 94.44 97 VAL A O 1
ATOM 778 N N . HIS A 1 98 ? 15.966 8.749 -4.928 1.00 92.19 98 HIS A N 1
ATOM 779 C CA . HIS A 1 98 ? 17.023 9.476 -4.220 1.00 92.19 98 HIS A CA 1
ATOM 780 C C . HIS A 1 98 ? 16.395 10.465 -3.238 1.00 92.19 98 HIS A C 1
ATOM 782 O O . HIS A 1 98 ? 15.305 10.985 -3.488 1.00 92.19 98 HIS A O 1
ATOM 788 N N . LYS A 1 99 ? 17.127 10.833 -2.183 1.00 90.12 99 LYS A N 1
ATOM 789 C CA . LYS A 1 99 ? 16.685 11.881 -1.246 1.00 90.12 99 LYS A CA 1
ATOM 790 C C . LYS A 1 99 ? 16.308 13.195 -1.950 1.00 90.12 99 LYS A C 1
ATOM 792 O O . LYS A 1 99 ? 15.295 13.790 -1.619 1.00 90.12 99 LYS A O 1
ATOM 797 N N . ARG A 1 100 ? 17.067 13.608 -2.976 1.00 90.56 100 ARG A N 1
ATOM 798 C CA . ARG A 1 100 ? 16.776 14.803 -3.802 1.00 90.56 100 ARG A CA 1
ATOM 799 C C . ARG A 1 100 ? 15.538 14.668 -4.699 1.00 90.56 100 ARG A C 1
ATOM 801 O O . ARG A 1 100 ? 14.993 15.664 -5.158 1.00 90.56 100 ARG A O 1
ATOM 808 N N . CYS A 1 101 ? 15.127 13.439 -4.997 1.00 94.25 101 CYS A N 1
ATOM 809 C CA . CYS A 1 101 ? 14.031 13.147 -5.914 1.00 94.25 101 CYS A CA 1
ATOM 810 C C . CYS A 1 101 ? 12.684 12.978 -5.200 1.00 94.25 101 CYS A C 1
ATOM 812 O O . CYS A 1 101 ? 11.661 13.012 -5.876 1.00 94.25 101 CYS A O 1
ATOM 814 N N . SER A 1 102 ? 12.653 12.815 -3.872 1.00 93.00 102 SER A N 1
ATOM 815 C CA . SER A 1 102 ? 11.404 12.593 -3.124 1.00 93.00 102 SER A CA 1
ATOM 816 C C . SER A 1 102 ? 10.417 13.746 -3.248 1.00 93.00 102 SER A C 1
ATOM 818 O O . SER A 1 102 ? 9.226 13.503 -3.384 1.00 93.00 102 SER A O 1
ATOM 820 N N . ILE A 1 103 ? 10.909 14.985 -3.295 1.00 91.25 103 ILE A N 1
ATOM 821 C CA . ILE A 1 103 ? 10.081 16.185 -3.486 1.00 91.25 103 ILE A CA 1
ATOM 822 C C . ILE A 1 103 ? 9.413 16.255 -4.868 1.00 91.25 103 ILE A C 1
ATOM 824 O O . ILE A 1 103 ? 8.439 16.976 -5.037 1.00 91.25 103 ILE A O 1
ATOM 828 N N . LYS A 1 104 ? 9.933 15.519 -5.860 1.00 94.81 104 LYS A N 1
ATOM 829 C CA . LYS A 1 104 ? 9.374 15.426 -7.219 1.00 94.81 104 LYS A CA 1
ATOM 830 C C . LYS A 1 104 ? 8.529 14.162 -7.410 1.00 94.81 104 LYS A C 1
ATOM 832 O O . LYS A 1 104 ? 8.035 13.923 -8.509 1.00 94.81 104 LYS A O 1
ATOM 837 N N . ALA A 1 105 ? 8.418 13.313 -6.388 1.00 92.94 105 ALA A N 1
ATOM 838 C CA . ALA A 1 105 ? 7.620 12.103 -6.475 1.00 92.94 105 ALA A CA 1
ATOM 839 C C . ALA A 1 105 ? 6.133 12.470 -6.538 1.00 92.94 105 ALA A C 1
ATOM 841 O O . ALA A 1 105 ? 5.650 13.290 -5.763 1.00 92.94 105 ALA A O 1
ATOM 842 N N . ILE A 1 106 ? 5.406 11.839 -7.455 1.00 91.75 106 ILE A N 1
ATOM 843 C CA . ILE A 1 106 ? 3.958 12.009 -7.564 1.00 91.75 106 ILE A CA 1
ATOM 844 C C . ILE A 1 106 ? 3.305 11.357 -6.339 1.00 91.75 106 ILE A C 1
ATOM 846 O O . ILE A 1 106 ? 3.649 10.227 -5.986 1.00 91.75 106 ILE A O 1
ATOM 850 N N . ASN A 1 107 ? 2.345 12.038 -5.711 1.00 89.62 107 ASN A N 1
ATOM 851 C CA . ASN A 1 107 ? 1.580 11.526 -4.567 1.00 89.62 107 ASN A CA 1
ATOM 852 C C . ASN A 1 107 ? 0.493 10.542 -5.023 1.00 89.62 107 ASN A C 1
ATOM 854 O O . ASN A 1 107 ? -0.699 10.816 -4.961 1.00 89.62 107 ASN A O 1
ATOM 858 N N . ASN A 1 108 ? 0.929 9.398 -5.543 1.00 91.75 108 ASN A N 1
ATOM 859 C CA . ASN A 1 108 ? 0.086 8.307 -6.026 1.00 91.75 108 ASN A CA 1
ATOM 860 C C . ASN A 1 108 ? 0.352 7.012 -5.245 1.00 91.75 108 ASN A C 1
ATOM 862 O O . ASN A 1 108 ? 0.464 5.927 -5.827 1.00 91.75 108 ASN A O 1
ATOM 866 N N . CYS A 1 109 ? 0.527 7.120 -3.924 1.00 95.69 109 CYS A N 1
ATOM 867 C CA . CYS A 1 109 ? 0.728 5.946 -3.086 1.00 95.69 109 CYS A CA 1
ATOM 868 C C . CYS A 1 109 ? -0.485 4.997 -3.135 1.00 95.69 109 CYS A C 1
ATOM 870 O O . CYS A 1 109 ? -1.508 5.278 -3.762 1.00 95.69 109 CYS A O 1
ATOM 872 N N . LYS A 1 110 ? -0.351 3.830 -2.494 1.00 95.62 110 LYS A N 1
ATOM 873 C CA . LYS A 1 110 ? -1.382 2.786 -2.490 1.00 95.62 110 LYS A CA 1
ATOM 874 C C . LYS A 1 110 ? -2.722 3.382 -2.051 1.00 95.62 110 LYS A C 1
ATOM 876 O O . LYS A 1 110 ? -2.775 4.037 -1.014 1.00 95.62 110 LYS A O 1
ATOM 881 N N . TRP A 1 111 ? -3.764 3.142 -2.842 1.00 95.69 111 TRP A N 1
ATOM 882 C CA . TRP A 1 111 ? -5.114 3.610 -2.541 1.00 95.69 111 TRP A CA 1
ATOM 883 C C . TRP A 1 111 ? -5.597 3.087 -1.178 1.00 95.69 111 TRP A C 1
ATOM 885 O O . TRP A 1 111 ? -5.118 2.071 -0.671 1.00 95.69 111 TRP A O 1
ATOM 895 N N . THR A 1 112 ? -6.524 3.794 -0.556 1.00 93.75 112 THR A N 1
ATOM 896 C CA . THR A 1 112 ? -7.056 3.445 0.771 1.00 93.75 112 THR A CA 1
ATOM 897 C C . THR A 1 112 ? -8.573 3.499 0.798 1.00 93.75 112 THR A C 1
ATOM 899 O O . THR A 1 112 ? -9.187 2.623 1.394 1.00 93.75 112 THR A O 1
ATOM 902 N N . THR A 1 113 ? -9.176 4.454 0.094 1.00 93.06 113 THR A N 1
ATOM 903 C CA . THR A 1 113 ? -10.631 4.656 0.005 1.00 93.06 113 THR A CA 1
ATOM 904 C C . THR A 1 113 ? -11.101 4.805 -1.437 1.00 93.06 113 THR A C 1
ATOM 906 O O . THR A 1 113 ? -10.284 4.997 -2.344 1.00 93.06 113 THR A O 1
ATOM 909 N N . LEU A 1 114 ? -12.414 4.776 -1.651 1.00 91.50 114 LEU A N 1
ATOM 910 C CA . LEU A 1 114 ? -13.063 4.953 -2.947 1.00 91.50 114 LEU A CA 1
ATOM 911 C C . LEU A 1 114 ? -12.628 6.281 -3.584 1.00 91.50 114 LEU A C 1
ATOM 913 O O . LEU A 1 114 ? -12.223 6.321 -4.745 1.00 91.50 114 LEU A O 1
ATOM 917 N N . ALA A 1 115 ? -12.573 7.344 -2.776 1.00 89.25 115 ALA A N 1
ATOM 918 C CA . ALA A 1 115 ? -12.101 8.662 -3.192 1.00 89.25 115 ALA A CA 1
ATOM 919 C C . ALA A 1 115 ? -10.651 8.653 -3.707 1.00 89.25 115 ALA A C 1
ATOM 921 O O . ALA A 1 115 ? -10.327 9.380 -4.642 1.00 89.25 115 ALA A O 1
ATOM 922 N N . SER A 1 116 ? -9.778 7.820 -3.129 1.00 91.62 116 SER A N 1
ATOM 923 C CA . SER A 1 116 ? -8.379 7.731 -3.566 1.00 91.62 116 SER A CA 1
ATOM 924 C C . SER A 1 116 ? -8.204 7.023 -4.915 1.00 91.62 116 SER A C 1
ATOM 926 O O . SER A 1 116 ? -7.217 7.286 -5.598 1.00 91.62 116 SER A O 1
ATOM 928 N N . ILE A 1 117 ? -9.161 6.173 -5.316 1.00 92.38 117 ILE A N 1
ATOM 929 C CA . ILE A 1 117 ? -9.223 5.592 -6.669 1.00 92.38 117 ILE A CA 1
ATOM 930 C C . ILE A 1 117 ? -9.675 6.663 -7.671 1.00 92.38 117 ILE A C 1
ATOM 932 O O . ILE A 1 117 ? -9.109 6.800 -8.754 1.00 92.38 117 ILE A O 1
ATOM 936 N N . GLY A 1 118 ? -10.693 7.444 -7.299 1.00 89.06 118 GLY A N 1
ATOM 937 C CA . GLY A 1 118 ? -11.208 8.544 -8.107 1.00 89.06 118 GLY A CA 1
ATOM 938 C C . GLY A 1 118 ? -11.729 8.075 -9.465 1.00 89.06 118 GLY A C 1
ATOM 939 O O . GLY A 1 118 ? -12.545 7.167 -9.554 1.00 89.06 118 GLY A O 1
ATOM 940 N N . LYS A 1 119 ? -11.245 8.696 -10.542 1.00 88.19 119 LYS A N 1
ATOM 941 C CA . LYS A 1 119 ? -11.716 8.442 -11.916 1.00 88.19 119 LYS A CA 1
ATOM 942 C C . LYS A 1 119 ? -11.378 7.056 -12.474 1.00 88.19 119 LYS A C 1
ATOM 944 O O . LYS A 1 119 ? -11.838 6.725 -13.558 1.00 88.19 119 LYS A O 1
ATOM 949 N N . ASP A 1 120 ? -10.535 6.293 -11.782 1.00 91.50 120 ASP A N 1
ATOM 950 C CA . ASP A 1 120 ? -10.090 4.979 -12.246 1.00 91.50 120 ASP A CA 1
ATOM 951 C C . ASP A 1 120 ? -11.081 3.860 -11.867 1.00 91.50 120 ASP A C 1
ATOM 953 O O . ASP A 1 120 ? -10.840 2.702 -12.192 1.00 91.50 120 ASP A O 1
ATOM 957 N N . ILE A 1 121 ? -12.178 4.176 -11.169 1.00 93.62 121 ILE A N 1
ATOM 958 C CA . ILE A 1 121 ? -13.225 3.215 -10.799 1.00 93.62 121 ILE A CA 1
ATOM 959 C C . ILE A 1 121 ? -13.836 2.560 -12.049 1.00 93.62 121 ILE A C 1
ATOM 961 O O . ILE A 1 121 ? -14.055 3.210 -13.069 1.00 93.62 121 ILE A O 1
ATOM 965 N N . ILE A 1 122 ? -14.116 1.259 -11.953 1.00 92.25 122 ILE A N 1
ATOM 966 C CA . ILE A 1 122 ? -14.773 0.478 -13.001 1.00 92.25 122 ILE A CA 1
ATOM 967 C C . ILE A 1 122 ? -16.151 0.075 -12.494 1.00 92.25 122 ILE A C 1
ATOM 969 O O . ILE A 1 122 ? -16.252 -0.754 -11.588 1.00 92.25 122 ILE A O 1
ATOM 973 N N . GLU A 1 123 ? -17.189 0.611 -13.116 1.00 91.75 123 GLU A N 1
ATOM 974 C CA . GLU A 1 123 ? -18.579 0.214 -12.892 1.00 91.75 123 GLU A CA 1
ATOM 975 C C . GLU A 1 123 ? -19.011 -0.737 -14.008 1.00 91.75 123 GLU A C 1
ATOM 977 O O . GLU A 1 123 ? -18.682 -0.524 -15.178 1.00 91.75 123 GLU A O 1
ATOM 982 N N . ASP A 1 124 ? -19.689 -1.826 -13.650 1.00 87.31 124 ASP A N 1
ATOM 983 C CA . ASP A 1 124 ? -20.341 -2.692 -14.632 1.00 87.31 124 ASP A CA 1
ATOM 984 C C . ASP A 1 124 ? -21.821 -2.339 -14.833 1.00 87.31 124 ASP A C 1
ATOM 986 O O . ASP A 1 124 ? -22.350 -1.413 -14.221 1.00 87.31 124 ASP A O 1
ATOM 990 N N . GLN A 1 125 ? -22.473 -3.049 -15.758 1.00 86.38 125 GLN A N 1
ATOM 991 C CA . GLN A 1 125 ? -23.859 -2.788 -16.166 1.00 86.38 125 GLN A CA 1
ATOM 992 C C . GLN A 1 125 ? -24.861 -2.973 -15.019 1.00 86.38 125 GLN A C 1
ATOM 994 O O . GLN A 1 125 ? -25.913 -2.342 -15.028 1.00 86.38 125 GLN A O 1
ATOM 999 N N . ASP A 1 126 ? -24.506 -3.787 -14.024 1.00 85.56 126 ASP A N 1
ATOM 1000 C CA . ASP A 1 126 ? -25.321 -4.058 -12.840 1.00 85.56 126 ASP A CA 1
ATOM 1001 C C . ASP A 1 126 ? -25.053 -3.045 -11.709 1.00 85.56 126 ASP A C 1
ATOM 1003 O O . ASP A 1 126 ? -25.609 -3.159 -10.617 1.00 85.56 126 ASP A O 1
ATOM 1007 N N . GLY A 1 127 ? -24.185 -2.053 -11.946 1.00 82.62 127 GLY A N 1
ATOM 1008 C CA . GLY A 1 127 ? -23.798 -1.045 -10.962 1.00 82.62 127 GLY A CA 1
ATOM 1009 C C . GLY A 1 127 ? -22.782 -1.536 -9.929 1.00 82.62 127 GLY A C 1
ATOM 1010 O O . GLY A 1 127 ? -22.544 -0.846 -8.934 1.00 82.62 127 GLY A O 1
ATOM 1011 N N . ASN A 1 128 ? -22.148 -2.701 -10.128 1.00 86.12 128 ASN A N 1
ATOM 1012 C CA . ASN A 1 128 ? -21.102 -3.152 -9.219 1.00 86.12 128 ASN A CA 1
ATOM 1013 C C . ASN A 1 128 ? -19.813 -2.369 -9.465 1.00 86.12 128 ASN A C 1
ATOM 1015 O O . ASN A 1 128 ? -19.258 -2.328 -10.567 1.00 86.12 128 ASN A O 1
ATOM 1019 N N . ILE A 1 129 ? -19.290 -1.799 -8.384 1.00 90.38 129 ILE A N 1
ATOM 1020 C CA . ILE A 1 129 ? -18.042 -1.048 -8.390 1.00 90.38 129 ILE A CA 1
ATOM 1021 C C . ILE A 1 129 ? -16.858 -1.993 -8.172 1.00 90.38 129 ILE A C 1
ATOM 1023 O O . ILE A 1 129 ? -16.747 -2.701 -7.168 1.00 90.38 129 ILE A O 1
ATOM 1027 N N . THR A 1 130 ? -15.906 -1.944 -9.097 1.00 92.06 130 THR A N 1
ATOM 1028 C CA . THR A 1 130 ? -14.618 -2.632 -9.015 1.00 92.06 130 THR A CA 1
ATOM 1029 C C . THR A 1 130 ? -13.471 -1.651 -9.242 1.00 92.06 130 THR A C 1
ATOM 1031 O O . THR A 1 130 ? -13.666 -0.506 -9.648 1.00 92.06 130 THR A O 1
ATOM 1034 N N . MET A 1 131 ? -12.244 -2.084 -8.948 1.00 94.69 131 MET A N 1
ATOM 1035 C CA . MET A 1 131 ? -11.051 -1.258 -9.129 1.00 94.69 131 MET A CA 1
ATOM 1036 C C . MET A 1 131 ? -10.056 -1.902 -10.094 1.00 94.69 131 MET A C 1
ATOM 1038 O O . MET A 1 131 ? -9.909 -3.133 -10.107 1.00 94.69 131 MET A O 1
ATOM 1042 N N . PRO A 1 132 ? -9.315 -1.092 -10.863 1.00 97.12 132 PRO A N 1
ATOM 1043 C CA . PRO A 1 132 ? -8.261 -1.594 -11.710 1.00 97.12 132 PRO A CA 1
ATOM 1044 C C . PRO A 1 132 ? -7.041 -1.990 -10.886 1.00 97.12 132 PRO A C 1
ATOM 1046 O O . PRO A 1 132 ? -6.895 -1.694 -9.694 1.00 97.12 132 PRO A O 1
ATOM 1049 N N . HIS A 1 133 ? -6.097 -2.643 -11.550 1.00 97.94 133 HIS A N 1
ATOM 1050 C CA . HIS A 1 133 ? -4.762 -2.795 -10.998 1.00 97.94 133 HIS A CA 1
ATOM 1051 C C . HIS A 1 133 ? -4.082 -1.428 -10.812 1.00 97.94 133 HIS A C 1
ATOM 1053 O O . HIS A 1 133 ? -3.850 -0.699 -11.773 1.00 97.94 133 HIS A O 1
ATOM 1059 N N . GLN A 1 134 ? -3.658 -1.120 -9.584 1.00 97.50 134 GLN A N 1
ATOM 1060 C CA . GLN A 1 134 ? -2.763 0.009 -9.321 1.00 97.50 134 GLN A CA 1
ATOM 1061 C C . GLN A 1 134 ? -1.313 -0.412 -9.595 1.00 97.50 134 GLN A C 1
ATOM 1063 O O . GLN A 1 134 ? -0.729 -1.174 -8.815 1.00 97.50 134 GLN A O 1
ATOM 1068 N N . TRP A 1 135 ? -0.742 0.036 -10.712 1.00 97.56 135 TRP A N 1
ATOM 1069 C CA . TRP A 1 135 ? 0.580 -0.387 -11.177 1.00 97.56 135 TRP A CA 1
ATOM 1070 C C . TRP A 1 135 ? 1.722 0.490 -10.652 1.00 97.56 135 TRP A C 1
ATOM 1072 O O . TRP A 1 135 ? 1.621 1.711 -10.594 1.00 97.56 135 TRP A O 1
ATOM 1082 N N . MET A 1 136 ? 2.851 -0.147 -10.345 1.00 96.50 136 MET A N 1
ATOM 1083 C CA . MET A 1 136 ? 4.142 0.494 -10.097 1.00 96.50 136 MET A CA 1
ATOM 1084 C C . MET A 1 136 ? 5.196 -0.079 -11.041 1.00 96.50 136 MET A C 1
ATOM 1086 O O . MET A 1 136 ? 5.302 -1.298 -11.171 1.00 96.50 136 MET A O 1
ATOM 1090 N N . GLU A 1 137 ? 5.985 0.798 -11.659 1.00 96.75 137 GLU A N 1
ATOM 1091 C CA . GLU A 1 137 ? 7.066 0.421 -12.572 1.00 96.75 137 GLU A CA 1
ATOM 1092 C C . GLU A 1 137 ? 8.330 -0.033 -11.821 1.00 96.75 137 GLU A C 1
ATOM 1094 O O . GLU A 1 137 ? 8.797 0.631 -10.888 1.00 96.75 137 GLU A O 1
ATOM 1099 N N . GLY A 1 138 ? 8.922 -1.131 -12.292 1.00 95.25 138 GLY A N 1
ATOM 1100 C CA . GLY A 1 138 ? 10.275 -1.560 -11.962 1.00 95.25 138 GLY A CA 1
ATOM 1101 C C . GLY A 1 138 ? 10.517 -1.970 -10.512 1.00 95.25 138 GLY A C 1
ATOM 1102 O O . GLY A 1 138 ? 9.597 -2.197 -9.723 1.00 95.25 138 GLY A O 1
ATOM 1103 N N . ASN A 1 139 ? 11.805 -2.128 -10.180 1.00 94.38 139 ASN A N 1
ATOM 1104 C CA . ASN A 1 139 ? 12.272 -2.640 -8.885 1.00 94.38 139 ASN A CA 1
ATOM 1105 C C . ASN A 1 139 ? 11.523 -3.925 -8.468 1.00 94.38 139 ASN A C 1
ATOM 1107 O O . ASN A 1 139 ? 11.074 -4.078 -7.322 1.00 94.38 139 ASN A O 1
ATOM 1111 N N . L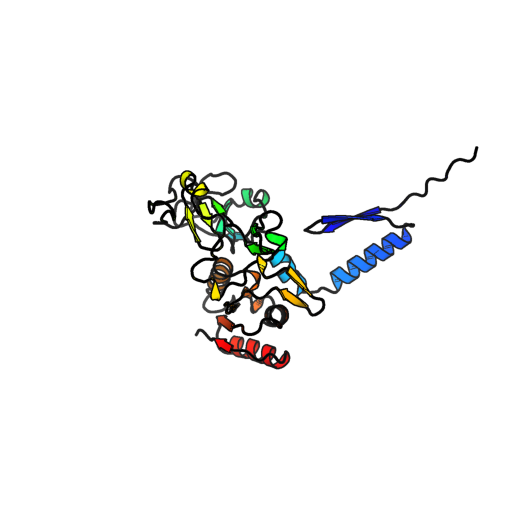EU A 1 140 ? 11.323 -4.822 -9.440 1.00 95.38 140 LEU A N 1
ATOM 1112 C CA . LEU A 1 140 ? 10.604 -6.072 -9.240 1.00 95.38 140 LEU A CA 1
ATOM 1113 C C . LEU A 1 140 ? 11.435 -7.040 -8.385 1.00 95.38 140 LEU A C 1
ATOM 1115 O O . LEU A 1 140 ? 12.665 -7.039 -8.476 1.00 95.38 140 LEU A O 1
ATOM 1119 N N . PRO A 1 141 ? 10.792 -7.875 -7.548 1.00 91.56 141 PRO A N 1
ATOM 1120 C CA . PRO A 1 141 ? 11.475 -8.979 -6.887 1.00 91.56 141 PRO A CA 1
ATOM 1121 C C . PRO A 1 141 ? 12.207 -9.862 -7.903 1.00 91.56 141 PRO A C 1
ATOM 1123 O O . PRO A 1 141 ? 11.732 -10.056 -9.025 1.00 91.56 141 PRO A O 1
ATOM 1126 N N . VAL A 1 142 ? 13.344 -10.429 -7.508 1.00 89.19 142 VAL A N 1
ATOM 1127 C CA . VAL A 1 142 ? 14.030 -11.415 -8.354 1.00 89.19 142 VAL A CA 1
ATOM 1128 C C . VAL A 1 142 ? 13.112 -12.601 -8.610 1.00 89.19 142 VAL A C 1
ATOM 1130 O O . VAL A 1 142 ? 12.245 -12.895 -7.790 1.00 89.19 142 VAL A O 1
ATOM 1133 N N . SER A 1 143 ? 13.279 -13.200 -9.790 1.00 91.50 143 SER A N 1
ATOM 1134 C CA . SER A 1 143 ? 12.454 -14.294 -10.308 1.00 91.50 143 SER A CA 1
ATOM 1135 C C . SER A 1 143 ? 10.954 -13.985 -10.395 1.00 91.50 143 SER A C 1
ATOM 1137 O O . SER A 1 143 ? 10.148 -14.909 -10.435 1.00 91.50 143 SER A O 1
ATOM 1139 N N . SER A 1 144 ? 10.563 -12.705 -10.468 1.00 96.12 144 SER A N 1
ATOM 1140 C CA . SER A 1 144 ? 9.185 -12.328 -10.817 1.00 96.12 144 SER A CA 1
ATOM 1141 C C . SER A 1 144 ? 8.811 -12.903 -12.183 1.00 96.12 144 SER A C 1
ATOM 1143 O O . SER A 1 144 ? 9.599 -12.807 -13.125 1.00 96.12 144 SER A O 1
ATOM 1145 N N . LYS A 1 145 ? 7.610 -13.470 -12.304 1.00 98.12 145 LYS A N 1
ATOM 1146 C CA . LYS A 1 145 ? 7.084 -14.053 -13.546 1.00 98.12 145 LYS A CA 1
ATOM 1147 C C . LYS A 1 145 ? 5.920 -13.235 -14.083 1.00 98.12 145 LYS A C 1
ATOM 1149 O O . LYS A 1 145 ? 5.127 -12.686 -13.317 1.00 98.12 145 LYS A O 1
ATOM 1154 N N . CYS A 1 146 ? 5.830 -13.116 -15.400 1.00 98.50 146 CYS A N 1
ATOM 1155 C CA . CYS A 1 146 ? 4.737 -12.410 -16.040 1.00 98.50 146 CYS A CA 1
ATOM 1156 C C . CYS A 1 146 ? 3.431 -13.177 -15.854 1.00 98.50 146 CYS A C 1
ATOM 1158 O O . CYS A 1 146 ? 3.323 -14.308 -16.304 1.00 98.50 146 CYS A O 1
ATOM 1160 N N . SER A 1 147 ? 2.402 -12.535 -15.305 1.00 98.00 147 SER A N 1
ATOM 1161 C CA . SER A 1 147 ? 1.069 -13.135 -15.159 1.00 98.00 147 SER A CA 1
ATOM 1162 C C . SER A 1 147 ? 0.344 -13.412 -16.487 1.00 98.00 147 SER A C 1
ATOM 1164 O O . SER A 1 147 ? -0.759 -13.939 -16.457 1.00 98.00 147 SER A O 1
ATOM 1166 N N . VAL A 1 148 ? 0.930 -13.039 -17.632 1.00 98.38 148 VAL A N 1
ATOM 1167 C CA . VAL A 1 148 ? 0.373 -13.276 -18.975 1.00 98.38 148 VAL A CA 1
ATOM 1168 C C . VAL A 1 148 ? 1.157 -14.356 -19.722 1.00 98.38 148 VAL A C 1
ATOM 1170 O O . VAL A 1 148 ? 0.558 -15.290 -20.233 1.00 98.38 148 VAL A O 1
ATOM 1173 N N . CYS A 1 149 ? 2.490 -14.242 -19.798 1.00 98.19 149 CYS A N 1
ATOM 1174 C CA . CYS A 1 149 ? 3.321 -15.152 -20.601 1.00 98.19 149 CYS A CA 1
ATOM 1175 C C . CYS A 1 149 ? 4.237 -16.082 -19.788 1.00 98.19 149 CYS A C 1
ATOM 1177 O O . CYS A 1 149 ? 5.028 -16.810 -20.381 1.00 98.19 149 CYS A O 1
ATOM 1179 N N . ASP A 1 150 ? 4.207 -15.996 -18.455 1.00 98.19 150 ASP A N 1
ATOM 1180 C CA . ASP A 1 150 ? 5.016 -16.773 -17.498 1.00 98.19 150 ASP A CA 1
ATOM 1181 C C . ASP A 1 150 ? 6.555 -16.661 -17.642 1.00 98.19 150 ASP A C 1
ATOM 1183 O O . ASP A 1 150 ? 7.348 -17.293 -16.939 1.00 98.19 150 ASP A O 1
ATOM 1187 N N . LYS A 1 151 ? 7.037 -15.768 -18.512 1.00 98.06 151 LYS A N 1
ATOM 1188 C CA . LYS A 1 151 ? 8.465 -15.439 -18.624 1.00 98.06 151 LYS A CA 1
ATOM 1189 C C . LYS A 1 151 ? 8.895 -14.474 -17.519 1.00 98.06 151 LYS A C 1
ATOM 1191 O O . LYS A 1 151 ? 8.087 -13.746 -16.948 1.00 98.06 151 LYS A O 1
ATOM 1196 N N . THR A 1 152 ? 10.189 -14.458 -17.212 1.00 97.62 152 THR A N 1
ATOM 1197 C CA . THR A 1 152 ? 10.755 -13.598 -16.162 1.00 97.62 152 THR A CA 1
ATOM 1198 C C . THR A 1 152 ? 10.548 -12.108 -16.477 1.00 97.62 152 THR A C 1
ATOM 1200 O O . THR A 1 152 ? 10.839 -11.664 -17.586 1.00 97.62 152 THR A O 1
ATOM 1203 N N . CYS A 1 153 ? 10.062 -11.343 -15.496 1.00 96.00 153 CYS A N 1
ATOM 1204 C CA . CYS A 1 153 ? 9.865 -9.891 -15.544 1.00 96.00 153 CYS A CA 1
ATOM 1205 C C . CYS A 1 153 ? 10.955 -9.141 -14.773 1.00 96.00 153 CYS A C 1
ATOM 1207 O O . CYS A 1 153 ? 11.499 -9.636 -13.784 1.00 96.00 153 CYS A O 1
ATOM 1209 N N . GLY A 1 154 ? 11.161 -7.883 -15.151 1.00 94.88 154 GLY A N 1
ATOM 1210 C CA . GLY A 1 154 ? 12.065 -6.947 -14.501 1.00 94.88 154 GLY A CA 1
ATOM 1211 C C . GLY A 1 154 ? 13.429 -6.889 -15.178 1.00 94.88 154 GLY A C 1
ATOM 1212 O O . GLY A 1 154 ? 13.705 -7.581 -16.154 1.00 94.88 154 GLY A O 1
ATOM 1213 N N . SER A 1 155 ? 14.293 -6.027 -14.655 1.00 92.38 155 SER A N 1
ATOM 1214 C CA . SER A 1 155 ? 15.669 -5.878 -15.119 1.00 92.38 155 SER A CA 1
ATOM 1215 C C . SER A 1 155 ? 16.579 -5.527 -13.952 1.00 92.38 155 SER A C 1
ATOM 1217 O O . SER A 1 155 ? 16.162 -4.862 -13.004 1.00 92.38 155 SER A O 1
ATOM 1219 N N . VAL A 1 156 ? 17.830 -5.976 -14.042 1.00 90.81 156 VAL A N 1
ATOM 1220 C CA . VAL A 1 156 ? 18.914 -5.580 -13.132 1.00 90.81 156 VAL A CA 1
ATOM 1221 C C . VAL A 1 156 ? 19.644 -4.322 -13.605 1.00 90.81 156 VAL A C 1
ATOM 1223 O O . VAL A 1 156 ? 20.487 -3.819 -12.875 1.00 90.81 156 VAL A O 1
ATOM 1226 N N . LEU A 1 157 ? 19.331 -3.829 -14.811 1.00 91.88 157 LEU A N 1
ATOM 1227 C CA . LEU A 1 157 ? 20.018 -2.709 -15.464 1.00 91.88 157 LEU A CA 1
ATOM 1228 C C . LEU A 1 157 ? 19.198 -1.412 -15.474 1.00 91.88 157 LEU A C 1
ATOM 1230 O O . LEU A 1 157 ? 19.760 -0.343 -15.705 1.00 91.88 157 LEU A O 1
ATOM 1234 N N . ARG A 1 158 ? 17.876 -1.490 -15.264 1.00 93.56 158 ARG A N 1
ATOM 1235 C CA . ARG A 1 158 ? 16.962 -0.336 -15.307 1.00 93.56 158 ARG A CA 1
ATOM 1236 C C . ARG A 1 158 ? 15.596 -0.637 -14.688 1.00 93.56 158 ARG A C 1
ATOM 1238 O O . ARG A 1 158 ? 15.241 -1.795 -14.468 1.00 93.56 158 ARG A O 1
ATOM 1245 N N . LEU A 1 159 ? 14.781 0.404 -14.506 1.00 95.06 159 LEU A N 1
ATOM 1246 C CA . LEU A 1 159 ? 13.339 0.242 -14.296 1.00 95.06 159 LEU A CA 1
ATOM 1247 C C . LEU A 1 159 ? 12.671 -0.242 -15.581 1.00 95.06 159 LEU A C 1
ATOM 1249 O O . LEU A 1 159 ? 12.833 0.362 -16.638 1.00 95.06 159 LEU A O 1
ATOM 1253 N N . GLN A 1 160 ? 11.913 -1.322 -15.469 1.00 95.81 160 GLN A N 1
ATOM 1254 C CA . GLN A 1 160 ? 10.997 -1.790 -16.498 1.00 95.81 160 GLN A CA 1
ATOM 1255 C C . GLN A 1 160 ? 9.988 -2.745 -15.870 1.00 95.81 160 GLN A C 1
ATOM 1257 O O . GLN A 1 160 ? 10.226 -3.267 -14.775 1.00 95.81 160 GLN A O 1
ATOM 1262 N N . ASP A 1 161 ? 8.924 -3.023 -16.618 1.00 98.00 161 ASP A N 1
ATOM 1263 C CA . ASP A 1 161 ? 7.842 -3.919 -16.228 1.00 98.00 161 ASP A CA 1
ATOM 1264 C C . ASP A 1 161 ? 7.097 -3.429 -14.980 1.00 98.00 161 ASP A C 1
ATOM 1266 O O . ASP A 1 161 ? 7.466 -2.442 -14.340 1.00 98.00 161 ASP A O 1
ATOM 1270 N N . TRP A 1 162 ? 5.980 -4.072 -14.662 1.00 98.31 162 TRP A N 1
ATOM 1271 C CA . TRP A 1 162 ? 5.007 -3.509 -13.731 1.00 98.31 162 TRP A CA 1
ATOM 1272 C C . TRP A 1 162 ? 4.640 -4.506 -12.649 1.00 98.31 162 TRP A C 1
ATOM 1274 O O . TRP A 1 162 ? 4.532 -5.701 -12.912 1.00 98.31 162 TRP A O 1
ATOM 1284 N N . ARG A 1 163 ? 4.401 -4.006 -11.435 1.00 98.00 163 ARG A N 1
ATOM 1285 C CA . ARG A 1 163 ? 3.831 -4.757 -10.313 1.00 98.00 163 ARG A CA 1
ATOM 1286 C C . ARG A 1 163 ? 2.567 -4.083 -9.817 1.00 98.00 163 ARG A C 1
ATOM 1288 O O . ARG A 1 163 ? 2.574 -2.882 -9.556 1.00 98.00 163 ARG A O 1
ATOM 1295 N N . CYS A 1 164 ? 1.510 -4.856 -9.606 1.00 98.00 164 CYS A N 1
ATOM 1296 C CA . CYS A 1 164 ? 0.307 -4.351 -8.960 1.00 98.00 164 CYS A CA 1
ATOM 1297 C C . CYS A 1 164 ? 0.519 -4.227 -7.440 1.00 98.00 164 CYS A C 1
ATOM 1299 O O . CYS A 1 164 ? 1.001 -5.162 -6.794 1.00 98.00 164 CYS A O 1
ATOM 1301 N N . LEU A 1 165 ? 0.133 -3.096 -6.841 1.00 97.12 165 LEU A N 1
ATOM 1302 C CA . LEU A 1 165 ? 0.263 -2.857 -5.393 1.00 97.12 165 LEU A CA 1
ATOM 1303 C C . LEU A 1 165 ? -0.684 -3.705 -4.537 1.00 97.12 165 LEU A C 1
ATOM 1305 O O . LEU A 1 165 ? -0.401 -3.942 -3.361 1.00 97.12 165 LEU A O 1
ATOM 1309 N N . TRP A 1 166 ? -1.773 -4.177 -5.138 1.00 97.19 166 TRP A N 1
ATOM 1310 C CA . TRP A 1 166 ? -2.816 -4.958 -4.482 1.00 97.19 166 TRP A CA 1
ATOM 1311 C C . TRP A 1 166 ? -2.593 -6.449 -4.680 1.00 97.19 166 TRP A C 1
ATOM 1313 O O . TRP A 1 166 ? -2.118 -7.121 -3.770 1.00 97.19 166 TRP A O 1
ATOM 1323 N N . CYS A 1 167 ? -2.829 -6.956 -5.893 1.00 96.81 167 CYS A N 1
ATOM 1324 C CA . CYS A 1 167 ? -2.768 -8.393 -6.147 1.00 96.81 167 CYS A CA 1
ATOM 1325 C C . CYS A 1 167 ? -1.355 -8.961 -6.326 1.00 96.81 167 CYS A C 1
ATOM 1327 O O . CYS A 1 167 ? -1.201 -10.175 -6.392 1.00 96.81 167 CYS A O 1
ATOM 1329 N N . ARG A 1 168 ? -0.328 -8.103 -6.419 1.00 95.88 168 ARG A N 1
ATOM 1330 C CA . ARG A 1 168 ? 1.085 -8.478 -6.634 1.00 95.88 168 ARG A CA 1
ATOM 1331 C C . ARG A 1 168 ? 1.410 -9.146 -7.965 1.00 95.88 168 ARG A C 1
ATOM 1333 O O . ARG A 1 168 ? 2.566 -9.513 -8.151 1.00 95.88 168 ARG A O 1
ATOM 1340 N N . ALA A 1 169 ? 0.456 -9.214 -8.894 1.00 97.44 169 ALA A N 1
ATOM 1341 C CA . ALA A 1 169 ? 0.732 -9.593 -10.274 1.00 97.44 169 ALA A CA 1
ATOM 1342 C C . ALA A 1 169 ? 1.880 -8.748 -10.836 1.00 97.44 169 ALA A C 1
ATOM 1344 O O . ALA A 1 169 ? 1.951 -7.537 -10.585 1.00 97.44 169 ALA A O 1
ATOM 1345 N N . THR A 1 170 ? 2.766 -9.395 -11.584 1.00 98.38 170 THR A N 1
ATOM 1346 C CA . THR A 1 170 ? 3.847 -8.744 -12.322 1.00 98.38 170 THR A CA 1
ATOM 1347 C C . THR A 1 170 ? 3.658 -8.971 -13.806 1.00 98.38 170 THR A C 1
ATOM 1349 O O . THR A 1 170 ? 3.315 -10.076 -14.214 1.00 98.38 170 THR A O 1
ATOM 1352 N N . VAL A 1 171 ? 3.862 -7.948 -14.632 1.00 98.50 171 VAL A N 1
ATOM 1353 C CA . VAL A 1 171 ? 3.598 -8.044 -16.076 1.00 98.50 171 VAL A CA 1
ATOM 1354 C C . VAL A 1 171 ? 4.641 -7.271 -16.865 1.00 98.50 171 VAL A C 1
ATOM 1356 O O . VAL A 1 171 ? 5.064 -6.193 -16.437 1.00 98.50 171 VAL A O 1
ATOM 1359 N N . HIS A 1 172 ? 5.037 -7.794 -18.027 1.00 98.62 172 HIS A N 1
ATOM 1360 C CA . HIS A 1 172 ? 5.866 -7.028 -18.952 1.00 98.62 172 HIS A CA 1
ATOM 1361 C C . HIS A 1 172 ? 5.120 -5.810 -19.475 1.00 98.62 172 HIS A C 1
ATOM 1363 O O . HIS A 1 172 ? 3.907 -5.872 -19.673 1.00 98.62 172 HIS A O 1
ATOM 1369 N N . THR A 1 173 ? 5.838 -4.738 -19.807 1.00 98.00 173 THR A N 1
ATOM 1370 C CA . THR A 1 173 ? 5.222 -3.562 -20.453 1.00 98.00 173 THR A CA 1
ATOM 1371 C C . THR A 1 173 ? 4.386 -3.946 -21.681 1.00 98.00 173 THR A C 1
ATOM 1373 O O . THR A 1 173 ? 3.259 -3.478 -21.811 1.00 98.00 173 THR A O 1
ATOM 1376 N N . ALA A 1 174 ? 4.885 -4.859 -22.522 1.00 98.19 174 ALA A N 1
ATOM 1377 C CA . ALA A 1 174 ? 4.171 -5.342 -23.707 1.00 98.19 174 ALA A CA 1
ATOM 1378 C C . ALA A 1 174 ? 2.976 -6.262 -23.387 1.00 98.19 174 ALA A C 1
ATOM 1380 O O . ALA A 1 174 ? 2.021 -6.314 -24.150 1.00 98.19 174 ALA A O 1
ATOM 1381 N N . CYS A 1 175 ? 3.007 -6.975 -22.258 1.00 98.44 175 CYS A N 1
ATOM 1382 C CA . CYS A 1 175 ? 1.926 -7.873 -21.842 1.00 98.44 175 CYS A CA 1
ATOM 1383 C C . CYS A 1 175 ? 0.812 -7.151 -21.072 1.00 98.44 175 CYS A C 1
ATOM 1385 O O . CYS A 1 175 ? -0.272 -7.703 -20.907 1.00 98.44 175 CYS A O 1
ATOM 1387 N N . ARG A 1 176 ? 1.060 -5.931 -20.576 1.00 97.75 176 ARG A N 1
ATOM 1388 C CA . ARG A 1 176 ? 0.109 -5.191 -19.733 1.00 97.75 176 ARG A CA 1
ATOM 1389 C C . ARG A 1 176 ? -1.279 -5.009 -20.361 1.00 97.75 176 ARG A C 1
ATOM 1391 O O . ARG A 1 176 ? -2.236 -5.118 -19.610 1.00 97.75 176 ARG A O 1
ATOM 1398 N N . PRO A 1 177 ? -1.437 -4.759 -21.672 1.00 97.62 177 PRO A N 1
ATOM 1399 C CA . PRO A 1 177 ? -2.769 -4.643 -22.270 1.00 97.62 177 PRO A CA 1
ATOM 1400 C C . PRO A 1 177 ? -3.573 -5.953 -22.284 1.00 97.62 177 PRO A C 1
ATOM 1402 O O . PRO A 1 177 ? -4.788 -5.903 -22.413 1.00 97.62 177 PRO A O 1
ATOM 1405 N N . ALA A 1 178 ? -2.913 -7.111 -22.162 1.00 98.00 178 ALA A N 1
ATOM 1406 C CA . ALA A 1 178 ? -3.551 -8.425 -22.259 1.00 98.00 178 ALA A CA 1
ATOM 1407 C C . ALA A 1 178 ? -4.028 -8.988 -20.908 1.00 98.00 178 ALA A C 1
ATOM 1409 O O . ALA A 1 178 ? -4.763 -9.972 -20.881 1.00 98.00 178 ALA A O 1
ATOM 1410 N N . ILE A 1 179 ? -3.608 -8.404 -19.779 1.00 97.12 179 ILE A N 1
ATOM 1411 C CA . ILE A 1 179 ? -4.113 -8.812 -18.463 1.00 97.12 179 ILE A CA 1
ATOM 1412 C C . ILE A 1 179 ? -5.486 -8.181 -18.210 1.00 97.12 179 ILE A C 1
ATOM 1414 O O . ILE A 1 179 ? -5.739 -7.051 -18.627 1.00 97.12 179 ILE A O 1
ATOM 1418 N N . SER A 1 180 ? -6.353 -8.889 -17.479 1.00 96.50 180 SER A N 1
ATOM 1419 C CA . SER A 1 180 ? -7.616 -8.326 -16.989 1.00 96.50 180 SER A CA 1
ATOM 1420 C C . SER A 1 180 ? -7.383 -6.969 -16.326 1.00 96.50 180 SER A C 1
ATOM 1422 O O . SER A 1 180 ? -6.468 -6.809 -15.519 1.00 96.50 180 SER A O 1
ATOM 1424 N N . VAL A 1 181 ? -8.231 -5.992 -16.643 1.00 95.69 181 VAL A N 1
ATOM 1425 C CA . VAL A 1 181 ? -8.153 -4.664 -16.027 1.00 95.69 181 VAL A CA 1
ATOM 1426 C C . VAL A 1 181 ? -8.600 -4.728 -14.563 1.00 95.69 181 VAL A C 1
ATOM 1428 O O . VAL A 1 181 ? -7.990 -4.072 -13.716 1.00 95.69 181 VAL A O 1
ATOM 1431 N N . LYS A 1 182 ? -9.617 -5.549 -14.251 1.00 96.19 182 LYS A N 1
ATOM 1432 C CA . LYS A 1 182 ? -10.183 -5.712 -12.902 1.00 96.19 182 LYS A CA 1
ATOM 1433 C C . LYS A 1 182 ? -9.182 -6.417 -11.981 1.00 96.19 182 LYS A C 1
ATOM 1435 O O . LYS A 1 182 ? -8.812 -7.568 -12.215 1.00 96.19 182 LYS A O 1
ATOM 1440 N N . CYS A 1 183 ? -8.780 -5.744 -10.903 1.00 96.69 183 CYS A N 1
ATOM 1441 C CA . CYS A 1 183 ? -7.825 -6.288 -9.943 1.00 96.69 183 CYS A CA 1
ATOM 1442 C C . CYS A 1 183 ? -8.489 -7.315 -9.010 1.00 96.69 183 CYS A C 1
ATOM 1444 O O . CYS A 1 183 ? -9.433 -6.966 -8.302 1.00 96.69 183 CYS A O 1
ATOM 1446 N N . PRO A 1 184 ? -7.950 -8.541 -8.877 1.00 94.75 184 PRO A N 1
ATOM 1447 C CA . PRO A 1 184 ? -8.519 -9.561 -7.995 1.00 94.75 184 PRO A CA 1
ATOM 1448 C C . PRO A 1 184 ? -8.087 -9.418 -6.523 1.00 94.75 184 PRO A C 1
ATOM 1450 O O . PRO A 1 184 ? -8.345 -10.318 -5.728 1.00 94.75 184 PRO A O 1
ATOM 1453 N N . LEU A 1 185 ? -7.349 -8.355 -6.161 1.00 93.81 185 LEU A N 1
ATOM 1454 C CA . LEU A 1 185 ? -6.741 -8.096 -4.836 1.00 93.81 185 LEU A CA 1
ATOM 1455 C C . LEU A 1 185 ? -5.718 -9.142 -4.343 1.00 93.81 185 LEU A C 1
ATOM 1457 O O . LEU A 1 185 ? -4.982 -8.880 -3.394 1.00 93.81 185 LEU A O 1
ATOM 1461 N N . GLY A 1 186 ? -5.580 -10.271 -5.040 1.00 91.38 186 GLY A N 1
ATOM 1462 C CA . GLY A 1 186 ? -4.550 -11.282 -4.807 1.00 91.38 186 GLY A CA 1
ATOM 1463 C C . GLY A 1 186 ? -4.925 -12.316 -3.739 1.00 91.38 186 GLY A C 1
ATOM 1464 O O . GLY A 1 186 ? -6.090 -12.429 -3.359 1.00 91.38 186 GLY A O 1
ATOM 1465 N N . PRO A 1 187 ? -3.947 -13.091 -3.238 1.00 88.31 187 PRO A N 1
ATOM 1466 C CA . PRO A 1 187 ? -4.208 -14.261 -2.393 1.00 88.31 187 PRO A CA 1
ATOM 1467 C C . PRO A 1 187 ? -4.800 -13.912 -1.021 1.00 88.31 187 PRO A C 1
ATOM 1469 O O . PRO A 1 187 ? -5.485 -14.728 -0.419 1.00 88.31 187 PRO A O 1
ATOM 1472 N N . VAL A 1 188 ? -4.582 -12.687 -0.533 1.00 90.44 188 VAL A N 1
ATOM 1473 C CA . VAL A 1 188 ? -5.094 -12.220 0.767 1.00 90.44 188 VAL A CA 1
ATOM 1474 C C . VAL A 1 188 ? -6.433 -11.483 0.664 1.00 90.44 188 VAL A C 1
ATOM 1476 O O . VAL A 1 188 ? -6.845 -10.865 1.642 1.00 90.44 188 VAL A O 1
ATOM 1479 N N . LYS A 1 189 ? -7.132 -11.549 -0.483 1.00 91.88 189 LYS A N 1
ATOM 1480 C CA . LYS A 1 189 ? -8.370 -10.787 -0.751 1.00 91.88 189 LYS A CA 1
ATOM 1481 C C . LYS A 1 189 ? -9.433 -10.898 0.346 1.00 91.88 189 LYS A C 1
ATOM 1483 O O . LYS A 1 189 ? -10.104 -9.916 0.619 1.00 91.88 189 LYS A O 1
ATOM 1488 N N . LEU A 1 190 ? -9.544 -12.054 1.009 1.00 90.12 190 LEU A N 1
ATOM 1489 C CA . LEU A 1 190 ? -10.522 -12.277 2.081 1.00 90.12 190 LEU A CA 1
ATOM 1490 C C . LEU A 1 190 ? -10.266 -11.392 3.307 1.00 90.12 190 LEU A C 1
ATOM 1492 O O . LEU A 1 190 ? -11.213 -10.993 3.971 1.00 90.12 190 LEU A O 1
ATOM 1496 N N . SER A 1 191 ? -8.999 -11.084 3.592 1.00 92.25 191 SER A N 1
ATOM 1497 C CA . SER A 1 191 ? -8.590 -10.244 4.724 1.00 92.25 191 SER A CA 1
ATOM 1498 C C . SER A 1 191 ? -8.510 -8.761 4.362 1.00 92.25 191 SER A C 1
ATOM 1500 O O . SER A 1 191 ? -8.377 -7.931 5.256 1.00 92.25 191 SER A O 1
ATOM 1502 N N . VAL A 1 192 ? -8.523 -8.415 3.072 1.00 93.19 192 VAL A N 1
ATOM 1503 C CA . VAL A 1 192 ? -8.367 -7.040 2.584 1.00 93.19 192 VAL A CA 1
ATOM 1504 C C . VAL A 1 192 ? -9.725 -6.353 2.565 1.00 93.19 192 VAL A C 1
ATOM 1506 O O . VAL A 1 192 ? -10.654 -6.848 1.936 1.00 93.19 192 VAL A O 1
ATOM 1509 N N . VAL A 1 193 ? -9.813 -5.169 3.166 1.00 92.75 193 VAL A N 1
ATOM 1510 C CA . VAL A 1 193 ? -10.899 -4.232 2.869 1.00 92.75 193 VAL A CA 1
ATOM 1511 C C . VAL A 1 193 ? -10.488 -3.434 1.634 1.00 92.75 193 VAL A C 1
ATOM 1513 O O . VAL A 1 193 ? -9.550 -2.634 1.720 1.00 92.75 193 VAL A O 1
ATOM 1516 N N . PRO A 1 194 ? -11.106 -3.662 0.462 1.00 92.81 194 PRO A N 1
ATOM 1517 C CA . PRO A 1 194 ? -10.723 -2.940 -0.739 1.00 92.81 194 PRO A CA 1
ATOM 1518 C C . PRO A 1 194 ? -11.010 -1.443 -0.578 1.00 92.81 194 PRO A C 1
ATOM 1520 O O . PRO A 1 194 ? -11.955 -1.079 0.118 1.00 92.81 194 PRO A O 1
ATOM 1523 N N . PRO A 1 195 ? -10.256 -0.557 -1.249 1.00 93.62 195 PRO A N 1
ATOM 1524 C CA . PRO A 1 195 ? -10.564 0.868 -1.258 1.00 93.62 195 PRO A CA 1
ATOM 1525 C C . PRO A 1 195 ? -11.994 1.155 -1.718 1.00 93.62 195 PRO A C 1
ATOM 1527 O O . PRO A 1 195 ? -12.631 2.038 -1.165 1.00 93.62 195 PRO A O 1
ATOM 1530 N N . THR A 1 196 ? -12.536 0.355 -2.644 1.00 92.62 196 THR A N 1
ATOM 1531 C CA . THR A 1 196 ? -13.929 0.470 -3.103 1.00 92.62 196 THR A CA 1
ATOM 1532 C C . THR A 1 196 ? -14.966 0.265 -2.001 1.00 92.62 196 THR A C 1
ATOM 1534 O O . THR A 1 196 ? -16.097 0.695 -2.166 1.00 92.62 196 THR A O 1
ATOM 1537 N N . ALA A 1 197 ? -14.598 -0.367 -0.884 1.00 91.06 197 ALA A N 1
ATOM 1538 C CA . ALA A 1 197 ? -15.487 -0.577 0.250 1.00 91.06 197 ALA A CA 1
ATOM 1539 C C . ALA A 1 197 ? -15.458 0.567 1.270 1.00 91.06 197 ALA A C 1
ATOM 1541 O O . ALA A 1 197 ? -16.323 0.586 2.132 1.00 91.06 197 ALA A O 1
ATOM 1542 N N . LEU A 1 198 ? -14.491 1.493 1.218 1.00 91.06 198 LEU A N 1
ATOM 1543 C CA . LEU A 1 198 ? -14.350 2.579 2.199 1.00 91.06 198 LEU A CA 1
ATOM 1544 C C . LEU A 1 198 ? -14.673 3.926 1.554 1.00 91.06 198 LEU A C 1
ATOM 1546 O O . LEU A 1 198 ? -13.917 4.385 0.697 1.00 91.06 198 LEU A O 1
ATOM 1550 N N . HIS A 1 199 ? -15.770 4.569 1.955 1.00 86.94 199 HIS A N 1
ATOM 1551 C CA . HIS A 1 199 ? -16.229 5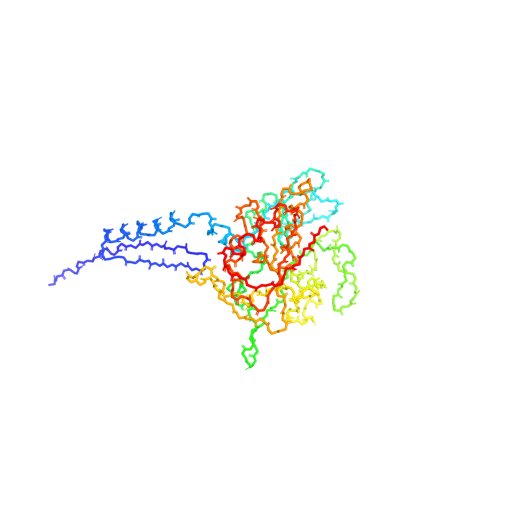.813 1.328 1.00 86.94 199 HIS A CA 1
ATOM 1552 C C . HIS A 1 199 ? -15.757 7.046 2.110 1.00 86.94 199 HIS A C 1
ATOM 1554 O O . HIS A 1 199 ? -14.974 7.851 1.599 1.00 86.94 199 HIS A O 1
ATOM 1560 N N . SER A 1 200 ? -16.189 7.153 3.365 1.00 85.06 200 SER A N 1
ATOM 1561 C CA . SER A 1 200 ? -15.990 8.306 4.250 1.00 85.06 200 SER A CA 1
ATOM 1562 C C . SER A 1 200 ? -15.930 7.861 5.708 1.00 85.06 200 SER A C 1
ATOM 1564 O O . SER A 1 200 ? -16.206 6.710 6.031 1.00 85.06 200 SER A O 1
ATOM 1566 N N . ILE A 1 201 ? -15.539 8.776 6.593 1.00 84.81 201 ILE A N 1
ATOM 1567 C CA . ILE A 1 201 ? -15.658 8.580 8.039 1.00 84.81 201 ILE A CA 1
ATOM 1568 C C . ILE A 1 201 ? -16.916 9.318 8.484 1.00 84.81 201 ILE A C 1
ATOM 1570 O O . ILE A 1 201 ? -17.029 10.522 8.239 1.00 84.81 201 ILE A O 1
ATOM 1574 N N . GLY A 1 202 ? -17.842 8.583 9.093 1.00 82.06 202 GLY A N 1
ATOM 1575 C CA . GLY A 1 202 ? -19.102 9.097 9.608 1.00 82.06 202 GLY A CA 1
ATOM 1576 C C . GLY A 1 202 ? -18.913 10.002 10.825 1.00 82.06 202 GLY A C 1
ATOM 1577 O O . GLY A 1 202 ? -17.823 10.131 11.391 1.00 82.06 202 GLY A O 1
ATOM 1578 N N . SER A 1 203 ? -20.002 10.635 11.261 1.00 81.06 203 SER A N 1
ATOM 1579 C CA . SER A 1 203 ? -20.009 11.525 12.432 1.00 81.06 203 SER A CA 1
ATOM 1580 C C . SER A 1 203 ? -19.675 10.821 13.750 1.00 81.06 203 SER A C 1
ATOM 1582 O O . SER A 1 203 ? -19.303 11.474 14.718 1.00 81.06 203 SER A O 1
ATOM 1584 N N . ASP A 1 204 ? -19.817 9.499 13.793 1.00 82.31 204 ASP A N 1
ATOM 1585 C CA . ASP A 1 204 ? -19.527 8.638 14.939 1.00 82.31 204 ASP A CA 1
ATOM 1586 C C . ASP A 1 204 ? -18.092 8.073 14.935 1.00 82.31 204 ASP A C 1
ATOM 1588 O O . ASP A 1 204 ? -17.785 7.156 15.701 1.00 82.31 204 ASP A O 1
ATOM 1592 N N . GLU A 1 205 ? -17.222 8.620 14.077 1.00 82.88 205 GLU A N 1
ATOM 1593 C CA . GLU A 1 205 ? -15.826 8.205 13.888 1.00 82.88 205 GLU A CA 1
ATOM 1594 C C . GLU A 1 205 ? -15.657 6.782 13.315 1.00 82.88 205 GLU A C 1
ATOM 1596 O O . GLU A 1 205 ? -14.570 6.204 13.408 1.00 82.88 205 GLU A O 1
ATOM 1601 N N . ALA A 1 206 ? -16.702 6.215 12.701 1.00 86.12 206 ALA A N 1
ATOM 1602 C CA . ALA A 1 206 ? -16.657 4.919 12.030 1.00 86.12 206 ALA A CA 1
ATOM 1603 C C . ALA A 1 206 ? -16.527 5.051 10.504 1.00 86.12 206 ALA A C 1
ATOM 1605 O O . ALA A 1 206 ? -16.891 6.068 9.915 1.00 86.12 206 ALA A O 1
ATOM 1606 N N . TRP A 1 207 ? -16.026 4.013 9.834 1.00 86.75 207 TRP A N 1
ATOM 1607 C CA . TRP A 1 207 ? -16.063 3.944 8.375 1.00 86.75 207 TRP A CA 1
ATOM 1608 C C . TRP A 1 207 ? -17.500 3.789 7.870 1.00 86.75 207 TRP A C 1
ATOM 1610 O O . TRP A 1 207 ? -18.181 2.814 8.186 1.00 86.75 207 TRP A O 1
ATOM 1620 N N . GLU A 1 208 ? -17.911 4.695 6.991 1.00 84.06 208 GLU A N 1
ATOM 1621 C CA . GLU A 1 208 ? -19.038 4.483 6.091 1.00 84.06 208 GLU A CA 1
ATOM 1622 C C . GLU A 1 208 ? -18.557 3.575 4.960 1.00 84.06 208 GLU A C 1
ATOM 1624 O O . GLU A 1 208 ? -17.768 3.975 4.093 1.00 84.06 208 GLU A O 1
ATOM 1629 N N . ALA A 1 209 ? -18.973 2.313 5.026 1.00 80.75 209 ALA A N 1
ATOM 1630 C CA . ALA A 1 209 ? -18.433 1.264 4.186 1.00 80.75 209 ALA A CA 1
ATOM 1631 C C . ALA A 1 209 ? -19.513 0.360 3.599 1.00 80.75 209 ALA A C 1
ATOM 1633 O O . ALA A 1 209 ? -20.453 -0.043 4.285 1.00 80.75 209 ALA A O 1
ATOM 1634 N N . THR A 1 210 ? -19.316 -0.035 2.344 1.00 78.12 210 THR A N 1
ATOM 1635 C CA . THR A 1 210 ? -20.088 -1.116 1.727 1.00 78.12 210 THR A CA 1
ATOM 1636 C C . THR A 1 210 ? -19.362 -2.422 2.009 1.00 78.12 210 THR A C 1
ATOM 1638 O O . THR A 1 210 ? -18.229 -2.603 1.563 1.00 78.12 210 THR A O 1
ATOM 1641 N N . ARG A 1 211 ? -19.973 -3.342 2.764 1.00 69.25 211 ARG A N 1
ATOM 1642 C CA . ARG A 1 211 ? -19.324 -4.621 3.091 1.00 69.25 211 ARG A CA 1
ATOM 1643 C C . ARG A 1 211 ? -19.189 -5.479 1.825 1.00 69.25 211 ARG A C 1
ATOM 1645 O O . ARG A 1 211 ? -20.210 -5.821 1.231 1.00 69.25 211 ARG A O 1
ATOM 1652 N N . PRO A 1 212 ? -17.970 -5.886 1.425 1.00 67.06 212 PRO A N 1
ATOM 1653 C CA . PRO A 1 212 ? -17.814 -6.863 0.355 1.00 67.06 212 PRO A CA 1
ATOM 1654 C C . PRO A 1 212 ? -18.420 -8.207 0.780 1.00 67.06 212 PRO A C 1
ATOM 1656 O O . PRO A 1 212 ? -18.096 -8.737 1.842 1.00 67.06 212 PRO A O 1
ATOM 1659 N N . THR A 1 213 ? -19.282 -8.797 -0.041 1.00 69.00 213 THR A N 1
ATOM 1660 C CA . THR A 1 213 ? -19.827 -10.138 0.216 1.00 69.00 213 THR A CA 1
ATOM 1661 C C . THR A 1 213 ? -18.714 -11.189 0.235 1.00 69.00 213 THR A C 1
ATOM 1663 O O . THR A 1 213 ? -17.861 -11.215 -0.653 1.00 69.00 213 THR A O 1
ATOM 1666 N N . GLY A 1 214 ? -18.716 -12.072 1.240 1.00 70.19 214 GLY A N 1
ATOM 1667 C CA . GLY A 1 214 ? -17.753 -13.176 1.345 1.00 70.19 214 GLY A CA 1
ATOM 1668 C C . GLY A 1 214 ? -16.341 -12.776 1.795 1.00 70.19 214 GLY A C 1
ATOM 1669 O O . GLY A 1 214 ? -15.392 -13.514 1.534 1.00 70.19 214 GLY A O 1
ATOM 1670 N N . CYS A 1 215 ? -16.173 -11.622 2.449 1.00 74.94 215 CYS A N 1
ATOM 1671 C CA . CYS A 1 215 ? -14.907 -11.224 3.070 1.00 74.94 215 CYS A CA 1
ATOM 1672 C C . CYS A 1 215 ? -14.900 -11.469 4.592 1.00 74.94 215 CYS A C 1
ATOM 1674 O O . CYS A 1 215 ? -15.943 -11.547 5.232 1.00 74.94 215 CYS A O 1
ATOM 1676 N N . SER A 1 216 ? -13.703 -11.589 5.171 1.00 84.75 216 SER A N 1
ATOM 1677 C CA . SER A 1 216 ? -13.464 -11.623 6.620 1.00 84.75 216 SER A CA 1
ATOM 1678 C C . SER A 1 216 ? -12.336 -10.634 6.939 1.00 84.75 216 SER A C 1
ATOM 1680 O O . SER A 1 216 ? -11.165 -11.042 7.047 1.00 84.75 216 SER A O 1
ATOM 1682 N N . PRO A 1 217 ? -12.664 -9.326 7.011 1.00 88.81 217 PRO A N 1
ATOM 1683 C CA . PRO A 1 217 ? -11.693 -8.250 7.166 1.00 88.81 217 PRO A CA 1
ATOM 1684 C C . PRO A 1 217 ? -10.755 -8.481 8.343 1.00 88.81 217 PRO A C 1
ATOM 1686 O O . PRO A 1 217 ? -11.182 -8.927 9.406 1.00 88.81 217 PRO A O 1
ATOM 1689 N N . LEU A 1 218 ? -9.475 -8.165 8.152 1.00 91.38 218 LEU A N 1
ATOM 1690 C CA . LEU A 1 218 ? -8.465 -8.259 9.201 1.00 91.38 218 LEU A CA 1
ATOM 1691 C C . LEU A 1 218 ? -8.024 -6.863 9.636 1.00 91.38 218 LEU A C 1
ATOM 1693 O O . LEU A 1 218 ? -7.399 -6.150 8.852 1.00 91.38 218 LEU A O 1
ATOM 1697 N N . LEU A 1 219 ? -8.321 -6.485 10.872 1.00 92.50 219 LEU A N 1
ATOM 1698 C CA . LEU A 1 219 ? -7.774 -5.299 11.521 1.00 92.50 219 LEU A CA 1
ATOM 1699 C C . LEU A 1 219 ? -6.478 -5.686 12.241 1.00 92.50 219 LEU A C 1
ATOM 1701 O O . LEU A 1 219 ? -6.461 -6.624 13.032 1.00 92.50 219 LEU A O 1
ATOM 1705 N N . VAL A 1 220 ? -5.379 -4.992 11.952 1.00 93.88 220 VAL A N 1
ATOM 1706 C CA . VAL A 1 220 ? -4.051 -5.331 12.475 1.00 93.88 220 VAL A CA 1
ATOM 1707 C C . VAL A 1 220 ? -3.528 -4.220 13.372 1.00 93.88 220 VAL A C 1
ATOM 1709 O O . VAL A 1 220 ? -3.352 -3.083 12.932 1.00 93.88 220 VAL A O 1
ATOM 1712 N N . PHE A 1 221 ? -3.186 -4.581 14.602 1.00 93.31 221 PHE A N 1
ATOM 1713 C CA . PHE A 1 221 ? -2.464 -3.736 15.540 1.00 93.31 221 PHE A CA 1
ATOM 1714 C C . PHE A 1 221 ? -1.034 -4.234 15.688 1.00 93.31 221 PHE A C 1
ATOM 1716 O O . PHE A 1 221 ? -0.792 -5.405 15.973 1.00 93.31 221 PHE A O 1
ATOM 1723 N N . VAL A 1 222 ? -0.066 -3.342 15.511 1.00 91.94 222 VAL A N 1
ATOM 1724 C CA . VAL A 1 222 ? 1.353 -3.667 15.671 1.00 91.94 222 VAL A CA 1
ATOM 1725 C C . VAL A 1 222 ? 1.950 -2.756 16.726 1.00 91.94 222 VAL A C 1
ATOM 1727 O O . VAL A 1 222 ? 1.790 -1.538 16.663 1.00 91.94 222 VAL A O 1
ATOM 1730 N N . ASN A 1 223 ? 2.683 -3.330 17.676 1.00 90.81 223 ASN A N 1
ATOM 1731 C CA . ASN A 1 223 ? 3.556 -2.546 18.537 1.00 90.81 223 ASN A CA 1
ATOM 1732 C C . ASN A 1 223 ? 4.890 -2.332 17.813 1.00 90.81 223 ASN A C 1
ATOM 1734 O O . ASN A 1 223 ? 5.681 -3.262 17.648 1.00 90.81 223 ASN A O 1
ATOM 1738 N N . SER A 1 224 ? 5.143 -1.104 17.359 1.00 87.31 224 SER A N 1
ATOM 1739 C CA . SER A 1 224 ? 6.347 -0.778 16.589 1.00 87.31 224 SER A CA 1
ATOM 1740 C C . SER A 1 224 ? 7.665 -0.960 17.352 1.00 87.31 224 SER A C 1
ATOM 1742 O O . SER A 1 224 ? 8.692 -1.182 16.708 1.00 87.31 224 SER A O 1
ATOM 1744 N N . LYS A 1 225 ? 7.648 -0.912 18.692 1.00 85.88 225 LYS A N 1
ATOM 1745 C CA . LYS A 1 225 ? 8.837 -1.057 19.552 1.00 85.88 225 LYS A CA 1
ATOM 1746 C C . LYS A 1 225 ? 9.137 -2.505 19.962 1.00 85.88 225 LYS A C 1
ATOM 1748 O O . LYS A 1 225 ? 10.199 -2.760 20.524 1.00 85.88 225 LYS A O 1
ATOM 1753 N N . SER A 1 226 ? 8.242 -3.452 19.682 1.00 79.81 226 SER A N 1
ATOM 1754 C CA . SER A 1 226 ? 8.421 -4.855 20.072 1.00 79.81 226 SER A CA 1
ATOM 1755 C C . SER A 1 226 ? 9.549 -5.556 19.303 1.00 79.81 226 SER A C 1
ATOM 1757 O O . SER A 1 226 ? 9.752 -5.311 18.108 1.00 79.81 226 SER A O 1
ATOM 1759 N N . GLY A 1 227 ? 10.248 -6.456 20.012 1.00 69.44 227 GLY A N 1
ATOM 1760 C CA . GLY A 1 227 ? 11.245 -7.390 19.480 1.00 69.44 227 GLY A CA 1
ATOM 1761 C C . GLY A 1 227 ? 12.361 -6.713 18.689 1.00 69.44 227 GLY A C 1
ATOM 1762 O O . GLY A 1 227 ? 12.419 -6.907 17.486 1.00 69.44 227 GLY A O 1
ATOM 1763 N N . ASP A 1 228 ? 13.202 -5.892 19.326 1.00 73.50 228 ASP A N 1
ATOM 1764 C CA . ASP A 1 228 ? 14.331 -5.188 18.682 1.00 73.50 228 ASP A CA 1
ATOM 1765 C C . ASP A 1 228 ? 13.938 -4.411 17.401 1.00 73.50 228 ASP A C 1
ATOM 1767 O O . ASP A 1 228 ? 14.506 -4.566 16.318 1.00 73.50 228 ASP A O 1
ATOM 1771 N N . ASN A 1 229 ? 12.878 -3.598 17.494 1.00 71.12 229 ASN A N 1
ATOM 1772 C CA . ASN A 1 229 ? 12.326 -2.798 16.388 1.00 71.12 229 ASN A CA 1
ATOM 1773 C C . ASN A 1 229 ? 11.850 -3.607 15.160 1.00 71.12 229 ASN A C 1
ATOM 1775 O O . ASN A 1 229 ? 11.605 -3.040 14.085 1.00 71.12 229 ASN A O 1
ATOM 1779 N N . GLN A 1 230 ? 11.663 -4.926 15.286 1.00 80.31 230 GLN A N 1
ATOM 1780 C CA . GLN A 1 230 ? 11.078 -5.748 14.222 1.00 80.31 230 GLN A CA 1
ATOM 1781 C C . GLN A 1 230 ? 9.605 -5.379 13.984 1.00 80.31 230 GLN A C 1
ATOM 1783 O O . GLN A 1 230 ? 9.120 -5.508 12.856 1.00 80.31 230 GLN A O 1
ATOM 1788 N N . GLY A 1 231 ? 8.922 -4.808 14.987 1.00 85.06 231 GLY A N 1
ATOM 1789 C CA . GLY A 1 231 ? 7.565 -4.262 14.870 1.00 85.06 231 GLY A CA 1
ATOM 1790 C C . GLY A 1 231 ? 7.392 -3.285 13.699 1.00 85.06 231 GLY A C 1
ATOM 1791 O O . GLY A 1 231 ? 6.431 -3.387 12.937 1.00 85.06 231 GLY A O 1
ATOM 1792 N N . ILE A 1 232 ? 8.368 -2.407 13.442 1.00 89.25 232 ILE A N 1
ATOM 1793 C CA . ILE A 1 232 ? 8.336 -1.505 12.275 1.00 89.25 232 ILE A CA 1
ATOM 1794 C C . ILE A 1 232 ? 8.348 -2.283 10.948 1.00 89.25 232 ILE A C 1
ATOM 1796 O O . ILE A 1 232 ? 7.678 -1.894 9.984 1.00 89.25 232 ILE A O 1
ATOM 1800 N N . LYS A 1 233 ? 9.086 -3.398 10.860 1.00 88.88 233 LYS A N 1
ATOM 1801 C CA . LYS A 1 233 ? 9.111 -4.232 9.647 1.00 88.88 233 LYS A CA 1
ATOM 1802 C C . LYS A 1 233 ? 7.762 -4.917 9.425 1.00 88.88 233 LYS A C 1
ATOM 1804 O O . LYS A 1 233 ? 7.287 -4.918 8.285 1.00 88.88 233 LYS A O 1
ATOM 1809 N N . PHE A 1 234 ? 7.127 -5.418 10.488 1.00 90.75 234 PHE A N 1
ATOM 1810 C CA . PHE A 1 234 ? 5.771 -5.973 10.432 1.00 90.75 234 PHE A CA 1
ATOM 1811 C C . PHE A 1 234 ? 4.749 -4.926 9.998 1.00 90.75 234 PHE A C 1
ATOM 1813 O O . PHE A 1 234 ? 4.037 -5.156 9.022 1.00 90.75 234 PHE A O 1
ATOM 1820 N N . LEU A 1 235 ? 4.744 -3.746 10.625 1.00 91.44 235 LEU A N 1
ATOM 1821 C CA . LEU A 1 235 ? 3.848 -2.640 10.277 1.00 91.44 235 LEU A CA 1
ATOM 1822 C C . LEU A 1 235 ? 3.921 -2.318 8.775 1.00 91.44 235 LEU A C 1
ATOM 1824 O O . LEU A 1 235 ? 2.907 -2.278 8.076 1.00 91.44 235 LEU A O 1
ATOM 1828 N N . ARG A 1 236 ? 5.141 -2.172 8.243 1.00 93.00 236 ARG A N 1
ATOM 1829 C CA . ARG A 1 236 ? 5.379 -1.949 6.808 1.00 93.00 236 ARG A CA 1
ATOM 1830 C C . ARG A 1 236 ? 4.851 -3.106 5.962 1.00 93.00 236 ARG A C 1
ATOM 1832 O O . ARG A 1 236 ? 4.241 -2.876 4.919 1.00 93.00 236 ARG A O 1
ATOM 1839 N N . ARG A 1 237 ? 5.113 -4.354 6.364 1.00 93.25 237 ARG A N 1
ATOM 1840 C CA . ARG A 1 237 ? 4.704 -5.543 5.606 1.00 93.25 237 ARG A CA 1
ATOM 1841 C C . ARG A 1 237 ? 3.185 -5.688 5.552 1.00 93.25 237 ARG A C 1
ATOM 1843 O O . ARG A 1 237 ? 2.663 -5.943 4.467 1.00 93.25 237 ARG A O 1
ATOM 1850 N N . PHE A 1 238 ? 2.486 -5.455 6.660 1.00 95.25 238 PHE A N 1
ATOM 1851 C CA . PHE A 1 238 ? 1.026 -5.448 6.693 1.00 95.25 238 PHE A CA 1
ATOM 1852 C C . PHE A 1 238 ? 0.452 -4.316 5.841 1.00 95.25 238 PHE A C 1
ATOM 1854 O O . PHE A 1 238 ? -0.383 -4.603 4.993 1.00 95.25 238 PHE A O 1
ATOM 1861 N N . LYS A 1 239 ? 0.966 -3.078 5.930 1.00 95.00 239 LYS A N 1
ATOM 1862 C CA . LYS A 1 239 ? 0.528 -1.964 5.056 1.00 95.00 239 LYS A CA 1
ATOM 1863 C C . LYS A 1 239 ? 0.742 -2.239 3.562 1.00 95.00 239 LYS A C 1
ATOM 1865 O O . LYS A 1 239 ? -0.003 -1.754 2.715 1.00 95.00 239 LYS A O 1
ATOM 1870 N N . GLN A 1 240 ? 1.761 -3.026 3.213 1.00 95.25 240 GLN A N 1
ATOM 1871 C CA . GLN A 1 240 ? 1.961 -3.476 1.835 1.00 95.25 240 GLN A CA 1
ATOM 1872 C C . GLN A 1 240 ? 0.908 -4.514 1.426 1.00 95.25 240 GLN A C 1
ATOM 1874 O O . GLN A 1 240 ? 0.443 -4.479 0.284 1.00 95.25 240 GLN A O 1
ATOM 1879 N N . LEU A 1 241 ? 0.597 -5.490 2.289 1.00 94.94 241 LEU A N 1
ATOM 1880 C CA . LEU A 1 241 ? -0.288 -6.627 1.989 1.00 94.94 241 LEU A CA 1
ATOM 1881 C C . LEU A 1 241 ? -1.772 -6.247 2.044 1.00 94.94 241 LEU A C 1
ATOM 1883 O O . LEU A 1 241 ? -2.499 -6.518 1.096 1.00 94.94 241 LEU A O 1
ATOM 1887 N N . LEU A 1 242 ? -2.185 -5.582 3.115 1.00 95.38 242 LEU A N 1
ATOM 1888 C CA . LEU A 1 242 ? -3.551 -5.144 3.377 1.00 95.38 242 LEU A CA 1
ATOM 1889 C C . LEU A 1 242 ? -3.773 -3.709 2.901 1.00 95.38 242 LEU A C 1
ATOM 1891 O O . LEU A 1 242 ? -2.844 -3.046 2.428 1.00 95.38 242 LEU A O 1
ATOM 1895 N N . ASN A 1 243 ? -5.002 -3.221 3.008 1.00 95.12 243 ASN A N 1
ATOM 1896 C CA . ASN A 1 243 ? -5.251 -1.792 2.897 1.00 95.12 243 ASN A CA 1
ATOM 1897 C C . ASN A 1 243 ? -4.571 -1.081 4.086 1.00 95.12 243 ASN A C 1
ATOM 1899 O O . ASN A 1 243 ? -4.753 -1.526 5.220 1.00 95.12 243 ASN A O 1
ATOM 1903 N N . PRO A 1 244 ? -3.783 -0.008 3.878 1.00 94.75 244 PRO A N 1
ATOM 1904 C CA . PRO A 1 244 ? -3.204 0.765 4.978 1.00 94.75 244 PRO A CA 1
ATOM 1905 C C . PRO A 1 244 ? -4.226 1.213 6.032 1.00 94.75 244 PRO A C 1
ATOM 1907 O O . PRO A 1 244 ? -3.856 1.302 7.198 1.00 94.75 244 PRO A O 1
ATOM 1910 N N . ALA A 1 245 ? -5.496 1.388 5.641 1.00 93.50 245 ALA A N 1
ATOM 1911 C CA . ALA A 1 245 ? -6.628 1.658 6.531 1.00 93.50 245 ALA A CA 1
ATOM 1912 C C . ALA A 1 245 ? -6.892 0.585 7.595 1.00 93.50 245 ALA A C 1
ATOM 1914 O O . ALA A 1 245 ? -7.600 0.853 8.555 1.00 93.50 245 ALA A O 1
ATOM 1915 N N . GLN A 1 246 ? -6.320 -0.610 7.446 1.00 93.56 246 GLN A N 1
ATOM 1916 C CA . GLN A 1 246 ? -6.488 -1.736 8.363 1.00 93.56 246 GLN A CA 1
ATOM 1917 C C . GLN A 1 246 ? -5.322 -1.903 9.347 1.00 93.56 246 GLN A C 1
ATOM 1919 O O . GLN A 1 246 ? -5.329 -2.859 10.115 1.00 93.56 246 GLN A O 1
ATOM 1924 N N . VAL A 1 247 ? -4.277 -1.068 9.289 1.00 94.62 247 VAL A N 1
ATOM 1925 C CA . VAL A 1 247 ? -3.010 -1.342 9.988 1.00 94.62 247 VAL A CA 1
ATOM 1926 C C . VAL A 1 247 ? -2.602 -0.173 10.875 1.00 94.62 247 VAL A C 1
ATOM 1928 O O . VAL A 1 247 ? -2.148 0.866 10.389 1.00 94.62 247 VAL A O 1
ATOM 1931 N N . PHE A 1 248 ? -2.676 -0.390 12.185 1.00 93.44 248 PHE A N 1
ATOM 1932 C CA . PHE A 1 248 ? -2.478 0.633 13.205 1.00 93.44 248 PHE A CA 1
ATOM 1933 C C . PHE A 1 248 ? -1.237 0.349 14.054 1.00 93.44 248 PHE A C 1
ATOM 1935 O O . PHE A 1 248 ? -0.926 -0.794 14.391 1.00 93.44 248 PHE A O 1
ATOM 1942 N N . ASP A 1 249 ? -0.514 1.416 14.390 1.00 92.19 249 ASP A N 1
ATOM 1943 C CA . ASP A 1 249 ? 0.639 1.371 15.289 1.00 92.19 249 ASP A CA 1
ATOM 1944 C C . ASP A 1 249 ? 0.183 1.720 16.708 1.00 92.19 249 ASP A C 1
ATOM 1946 O O . ASP A 1 249 ? -0.186 2.867 16.984 1.00 92.19 249 ASP A O 1
ATOM 1950 N N . LEU A 1 250 ? 0.233 0.734 17.604 1.00 91.25 250 LEU A N 1
ATOM 1951 C CA . LEU A 1 250 ? -0.195 0.885 18.995 1.00 91.25 250 LEU A CA 1
ATOM 1952 C C . LEU A 1 250 ? 0.605 1.962 19.732 1.00 91.25 250 LEU A C 1
ATOM 1954 O O . LEU A 1 250 ? 0.062 2.641 20.596 1.00 91.25 250 LEU A O 1
ATOM 1958 N N . ILE A 1 251 ? 1.873 2.162 19.370 1.00 89.81 251 ILE A N 1
ATOM 1959 C CA . ILE A 1 251 ? 2.739 3.136 20.044 1.00 89.81 251 ILE A CA 1
ATOM 1960 C C . ILE A 1 251 ? 2.396 4.572 19.643 1.00 89.81 251 ILE A C 1
ATOM 1962 O O . ILE A 1 251 ? 2.615 5.489 20.429 1.00 89.81 251 ILE A O 1
ATOM 1966 N N . LYS A 1 252 ? 1.868 4.786 1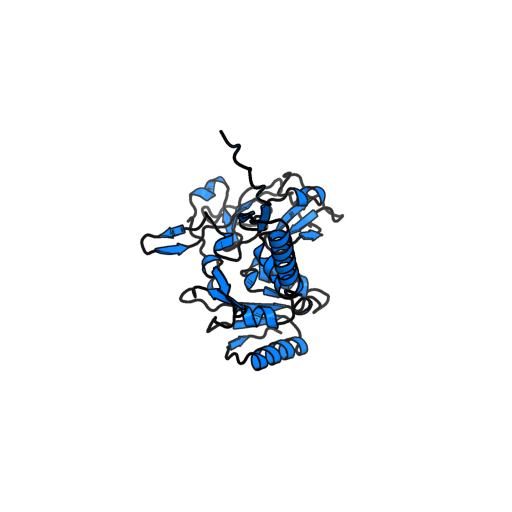8.432 1.00 86.12 252 LYS A N 1
ATOM 1967 C CA . LYS A 1 252 ? 1.563 6.135 17.931 1.00 86.12 252 LYS A CA 1
ATOM 1968 C C . LYS A 1 252 ? 0.180 6.634 18.329 1.00 86.12 252 LYS A C 1
ATOM 1970 O O . LYS A 1 252 ? 0.037 7.821 18.587 1.00 86.12 252 LYS A O 1
ATOM 1975 N N . GLY A 1 253 ? -0.825 5.760 18.328 1.00 83.12 253 GLY A N 1
ATOM 1976 C CA . GLY A 1 253 ? -2.221 6.170 18.530 1.00 83.12 253 GLY A CA 1
ATOM 1977 C C . GLY A 1 253 ? -3.063 5.206 19.358 1.00 83.12 253 GLY A C 1
ATOM 1978 O O . GLY A 1 253 ? -4.260 5.438 19.510 1.00 83.12 253 GLY A O 1
ATOM 1979 N N . GLY A 1 254 ? -2.466 4.131 19.883 1.00 90.38 254 GLY A N 1
ATOM 1980 C CA . GLY A 1 254 ? -3.190 3.086 20.601 1.00 90.38 254 GLY A CA 1
ATOM 1981 C C . GLY A 1 254 ? -4.203 2.321 19.734 1.00 90.38 254 GLY A C 1
ATOM 1982 O O . GLY A 1 254 ? -4.238 2.477 18.509 1.00 90.38 254 GLY A O 1
ATOM 1983 N N . PRO A 1 255 ? -5.021 1.458 20.360 1.00 92.25 255 PRO A N 1
ATOM 1984 C CA . PRO A 1 255 ? -6.008 0.641 19.654 1.00 92.25 255 PRO A CA 1
ATOM 1985 C C . PRO A 1 255 ? -7.304 1.386 19.298 1.00 92.25 255 PRO A C 1
ATOM 1987 O O . PRO A 1 255 ? -7.970 1.042 18.320 1.00 92.25 255 PRO A O 1
ATOM 1990 N N . GLY A 1 256 ? -7.643 2.434 20.056 1.00 91.38 256 GLY A N 1
ATOM 1991 C CA . GLY A 1 256 ? -8.919 3.149 19.966 1.00 91.38 256 GLY A CA 1
ATOM 1992 C C . GLY A 1 256 ? -9.301 3.635 18.560 1.00 91.38 256 GLY A C 1
ATOM 1993 O O . GLY A 1 256 ? -10.422 3.353 18.138 1.00 91.38 256 GLY A O 1
ATOM 1994 N N . PRO A 1 257 ? -8.418 4.321 17.803 1.00 90.00 257 PRO A N 1
ATOM 1995 C CA . PRO A 1 257 ? -8.757 4.808 16.464 1.00 90.00 257 PRO A CA 1
ATOM 1996 C C . PRO A 1 257 ? -9.155 3.687 15.498 1.00 90.00 257 PRO A C 1
ATOM 1998 O O . PRO A 1 257 ? -10.146 3.810 14.786 1.00 90.00 257 PRO A O 1
ATOM 2001 N N . GLY A 1 258 ? -8.417 2.572 15.500 1.00 91.25 258 GLY A N 1
ATOM 2002 C CA . GLY A 1 258 ? -8.717 1.431 14.634 1.00 91.25 258 GLY A CA 1
ATOM 2003 C C . GLY A 1 258 ? -10.032 0.749 15.009 1.00 91.25 258 GLY A C 1
ATOM 2004 O O . GLY A 1 258 ? -10.832 0.442 14.130 1.00 91.25 258 GLY A O 1
ATOM 2005 N N . LEU A 1 259 ? -10.286 0.564 16.308 1.00 91.00 259 LEU A N 1
ATOM 2006 C CA . LEU A 1 259 ? -11.517 -0.067 16.793 1.00 91.00 259 LEU A CA 1
ATOM 2007 C C . LEU A 1 259 ? -12.764 0.768 16.478 1.00 91.00 259 LEU A C 1
ATOM 2009 O O . LEU A 1 259 ? -13.761 0.216 16.023 1.00 91.00 259 LEU A O 1
ATOM 2013 N N . ARG A 1 260 ? -12.700 2.096 16.645 1.00 89.88 260 ARG A N 1
ATOM 2014 C CA . ARG A 1 260 ? -13.812 3.001 16.295 1.00 89.88 260 ARG A CA 1
ATOM 2015 C C . ARG A 1 260 ? -14.107 2.981 14.803 1.00 89.88 260 ARG A C 1
ATOM 2017 O O . ARG A 1 260 ? -15.254 2.780 14.417 1.00 89.88 260 ARG A O 1
ATOM 2024 N N . LEU A 1 261 ? -13.064 3.087 13.978 1.00 90.25 261 LEU A N 1
ATOM 2025 C CA . LEU A 1 261 ? -13.192 3.059 12.523 1.00 90.25 261 LEU A CA 1
ATOM 2026 C C . LEU A 1 261 ? -13.864 1.774 12.021 1.00 90.25 261 LEU A C 1
ATOM 2028 O O . LEU A 1 261 ? -14.672 1.820 11.099 1.00 90.25 261 LEU A O 1
ATOM 2032 N N . PHE A 1 262 ? -13.553 0.628 12.626 1.00 89.00 262 PHE A N 1
ATOM 2033 C CA . PHE A 1 262 ? -14.060 -0.676 12.191 1.00 89.00 262 PHE A CA 1
ATOM 2034 C C . PHE A 1 262 ? -15.313 -1.134 12.939 1.00 89.00 262 PHE A C 1
ATOM 2036 O O . PHE A 1 262 ? -15.747 -2.266 12.753 1.00 89.00 262 PHE A O 1
ATOM 2043 N N . ARG A 1 263 ? -15.936 -0.276 13.754 1.00 85.56 263 ARG A N 1
ATOM 2044 C CA . ARG A 1 263 ? -16.975 -0.721 14.688 1.00 85.56 263 ARG A CA 1
ATOM 2045 C C . ARG A 1 263 ? -18.244 -1.296 14.067 1.00 85.56 263 ARG A C 1
ATOM 2047 O O . ARG A 1 263 ? -18.915 -2.093 14.709 1.00 85.56 263 ARG A O 1
ATOM 2054 N N . HIS A 1 264 ? -18.542 -0.907 12.829 1.00 83.12 264 HIS A N 1
ATOM 2055 C CA . HIS A 1 264 ? -19.711 -1.375 12.074 1.00 83.12 264 HIS A CA 1
ATOM 2056 C C . HIS A 1 264 ? -19.387 -2.503 11.093 1.00 83.12 264 HIS A C 1
ATOM 2058 O O . HIS A 1 264 ? -20.266 -2.961 10.357 1.00 83.12 264 HIS A O 1
ATOM 2064 N N . PHE A 1 265 ? -18.131 -2.947 11.050 1.00 79.50 265 PHE A N 1
ATOM 2065 C CA . PHE A 1 265 ? -17.782 -4.177 10.359 1.00 79.50 265 PHE A CA 1
ATOM 2066 C C . PHE A 1 265 ? -18.153 -5.337 11.277 1.00 79.50 265 PHE A C 1
ATOM 2068 O O . PHE A 1 265 ? -17.636 -5.433 12.378 1.00 79.50 265 PHE A O 1
ATOM 2075 N N . ASP A 1 266 ? -19.050 -6.211 10.832 1.00 72.25 266 ASP A N 1
ATOM 2076 C CA . ASP A 1 266 ? -19.402 -7.437 11.548 1.00 72.25 266 ASP A CA 1
ATOM 2077 C C . ASP A 1 266 ? -19.698 -8.557 10.529 1.00 72.25 266 ASP A C 1
ATOM 2079 O O . ASP A 1 266 ? -20.487 -8.330 9.601 1.00 72.25 266 ASP A O 1
ATOM 2083 N N . PRO A 1 267 ? -19.055 -9.734 10.619 1.00 76.25 267 PRO A N 1
ATOM 2084 C CA . PRO A 1 267 ? -17.901 -10.051 11.462 1.00 76.25 267 PRO A CA 1
ATOM 2085 C C . PRO A 1 267 ? -16.584 -9.522 10.869 1.00 76.25 267 PRO A C 1
ATOM 2087 O O . PRO A 1 267 ? -16.395 -9.462 9.652 1.00 76.25 267 PRO A O 1
ATOM 2090 N N . PHE A 1 268 ? -15.620 -9.204 11.732 1.00 82.75 268 PHE A N 1
ATOM 2091 C CA . PHE A 1 268 ? -14.219 -8.983 11.358 1.00 82.75 268 PHE A CA 1
ATOM 2092 C C . PHE A 1 268 ? -13.285 -9.646 12.368 1.00 82.75 268 PHE A C 1
ATOM 2094 O O . PHE A 1 268 ? -13.700 -10.050 13.453 1.00 82.75 268 PHE A O 1
ATOM 2101 N N . ARG A 1 269 ? -12.016 -9.788 11.987 1.00 88.00 269 ARG A N 1
ATOM 2102 C CA . ARG A 1 269 ? -10.968 -10.374 12.821 1.00 88.00 269 ARG A CA 1
ATOM 2103 C C . ARG A 1 269 ? -9.971 -9.309 13.227 1.00 88.00 269 ARG A C 1
ATOM 2105 O O . ARG A 1 269 ? -9.633 -8.436 12.426 1.00 88.00 269 ARG A O 1
ATOM 2112 N N . ILE A 1 270 ? -9.433 -9.444 14.429 1.00 89.12 270 ILE A N 1
ATOM 2113 C CA . ILE A 1 270 ? -8.314 -8.630 14.901 1.00 89.12 270 ILE A CA 1
ATOM 2114 C C . ILE A 1 270 ? -7.070 -9.499 15.019 1.00 89.12 270 ILE A C 1
ATOM 2116 O O . ILE A 1 270 ? -7.144 -10.606 15.544 1.00 89.12 270 ILE A O 1
ATOM 2120 N N . LEU A 1 271 ? -5.941 -8.971 14.547 1.00 89.88 271 LEU A N 1
ATOM 2121 C CA . LEU A 1 271 ? -4.604 -9.503 14.775 1.00 89.88 271 LEU A CA 1
ATOM 2122 C C . LEU A 1 271 ? -3.775 -8.484 15.554 1.00 89.88 271 LEU A C 1
ATOM 2124 O O . LEU A 1 271 ? -3.602 -7.349 15.110 1.00 89.88 271 LEU A O 1
ATOM 2128 N N . VAL A 1 272 ? -3.210 -8.908 16.681 1.00 90.31 272 VAL A N 1
ATOM 2129 C CA . VAL A 1 272 ? -2.278 -8.101 17.475 1.00 90.31 272 VAL A CA 1
ATOM 2130 C C . VAL A 1 272 ? -0.887 -8.719 17.370 1.00 90.31 272 VAL A C 1
ATOM 2132 O O . VAL A 1 272 ? -0.678 -9.843 17.806 1.00 90.31 272 VAL A O 1
ATOM 2135 N N . CYS A 1 273 ? 0.068 -7.993 16.787 1.00 86.06 273 CYS A N 1
ATOM 2136 C CA . CYS A 1 273 ? 1.470 -8.408 16.689 1.00 86.06 273 CYS A CA 1
ATOM 2137 C C . CYS A 1 273 ? 2.289 -7.728 17.794 1.00 86.06 273 CYS A C 1
ATOM 2139 O O . CYS A 1 273 ? 2.937 -6.701 17.557 1.00 86.06 273 CYS A O 1
ATOM 2141 N N . SER A 1 274 ? 2.199 -8.247 19.019 1.00 79.19 274 SER A N 1
ATOM 2142 C CA . SER A 1 274 ? 2.921 -7.747 20.194 1.00 79.19 274 SER A CA 1
ATOM 2143 C C . SER A 1 274 ? 2.884 -8.770 21.341 1.00 79.19 274 SER A C 1
ATOM 2145 O O . SER A 1 274 ? 2.225 -9.794 21.219 1.00 79.19 274 SER A O 1
ATOM 2147 N N . GLY A 1 275 ? 3.571 -8.487 22.453 1.00 77.00 275 GLY A N 1
ATOM 2148 C CA . GLY A 1 275 ? 3.490 -9.295 23.674 1.00 77.00 275 GLY A CA 1
ATOM 2149 C C . GLY A 1 275 ? 2.194 -9.081 24.468 1.00 77.00 275 GLY A C 1
ATOM 2150 O O . GLY A 1 275 ? 1.410 -8.170 24.179 1.00 77.00 275 GLY A O 1
ATOM 2151 N N . ASP A 1 276 ? 2.018 -9.885 25.516 1.00 79.19 276 ASP A N 1
ATOM 2152 C CA . ASP A 1 276 ? 0.769 -10.043 26.279 1.00 79.19 276 ASP A CA 1
ATOM 2153 C C . ASP A 1 276 ? 0.179 -8.729 26.807 1.00 79.19 276 ASP A C 1
ATOM 2155 O O . ASP A 1 276 ? -1.026 -8.502 26.721 1.00 79.19 276 ASP A O 1
ATOM 2159 N N . GLY A 1 277 ? 1.018 -7.799 27.275 1.00 84.94 277 GLY A N 1
ATOM 2160 C CA . GLY A 1 277 ? 0.545 -6.503 27.776 1.00 84.94 277 GLY A CA 1
ATOM 2161 C C . GLY A 1 277 ? -0.152 -5.647 26.708 1.00 84.94 277 GLY A C 1
ATOM 2162 O O . GLY A 1 277 ? -1.123 -4.953 26.994 1.00 84.94 277 GLY A O 1
ATOM 2163 N N . SER A 1 278 ? 0.296 -5.714 25.450 1.00 86.31 278 SER A N 1
ATOM 2164 C CA . SER A 1 278 ? -0.377 -5.013 24.345 1.00 86.31 278 SER A CA 1
ATOM 2165 C C . SER A 1 278 ? -1.679 -5.696 23.940 1.00 86.31 278 SER A C 1
ATOM 2167 O O . SER A 1 278 ? -2.618 -5.012 23.544 1.00 86.31 278 SER A O 1
ATOM 2169 N N . VAL A 1 279 ? -1.736 -7.025 24.044 1.00 86.62 279 VAL A N 1
ATOM 2170 C CA . VAL A 1 279 ? -2.969 -7.788 23.831 1.00 86.62 279 VAL A CA 1
ATOM 2171 C C . VAL A 1 279 ? -4.012 -7.385 24.870 1.00 86.62 279 VAL A C 1
ATOM 2173 O O . VAL A 1 279 ? -5.107 -6.980 24.489 1.00 86.62 279 VAL A O 1
ATOM 2176 N N . GLY A 1 280 ? -3.649 -7.383 26.156 1.00 87.69 280 GLY A N 1
ATOM 2177 C CA . GLY A 1 280 ? -4.529 -6.933 27.237 1.00 87.69 280 GLY A CA 1
ATOM 2178 C C . GLY A 1 280 ? -5.030 -5.498 27.043 1.00 87.69 280 GLY A C 1
ATOM 2179 O O . GLY A 1 280 ? -6.202 -5.219 27.277 1.00 87.69 280 GLY A O 1
ATOM 2180 N N . TRP A 1 281 ? -4.183 -4.598 26.531 1.00 90.31 281 TRP A N 1
ATOM 2181 C CA . TRP A 1 281 ? -4.596 -3.228 26.216 1.00 90.31 281 TRP A CA 1
ATOM 2182 C C . TRP A 1 281 ? -5.649 -3.160 25.099 1.00 90.31 281 TRP A C 1
ATOM 2184 O O . TRP A 1 281 ? -6.640 -2.443 25.234 1.00 90.31 281 TRP A O 1
ATOM 2194 N N . VAL A 1 282 ? -5.465 -3.917 24.012 1.00 90.44 282 VAL A N 1
ATOM 2195 C CA . VAL A 1 282 ? -6.452 -3.997 22.920 1.00 90.44 282 VAL A CA 1
ATOM 2196 C C . VAL A 1 282 ? -7.772 -4.578 23.432 1.00 90.44 282 VAL A C 1
ATOM 2198 O O . VAL A 1 282 ? -8.823 -4.024 23.127 1.00 90.44 282 VAL A O 1
ATOM 2201 N N . LEU A 1 283 ? -7.720 -5.646 24.235 1.00 89.06 283 LEU A N 1
ATOM 2202 C CA . LEU A 1 283 ? -8.904 -6.282 24.823 1.00 89.06 283 LEU A CA 1
ATOM 2203 C C . LEU A 1 283 ? -9.676 -5.332 25.737 1.00 89.06 283 LEU A C 1
ATOM 2205 O O . LEU A 1 283 ? -10.876 -5.160 25.564 1.00 89.06 283 LEU A O 1
ATOM 2209 N N . SER A 1 284 ? -8.979 -4.635 26.635 1.00 90.19 284 SER A N 1
ATOM 2210 C CA . SER A 1 284 ? -9.610 -3.657 27.521 1.00 90.19 284 SER A CA 1
ATOM 2211 C C . SER A 1 284 ? -10.311 -2.536 26.745 1.00 90.19 284 SER A C 1
ATOM 2213 O O . SER A 1 284 ? -11.387 -2.094 27.142 1.00 90.19 284 SER A O 1
ATOM 2215 N N . GLU A 1 285 ? -9.744 -2.092 25.620 1.00 91.56 285 GLU A N 1
ATOM 2216 C CA . GLU A 1 285 ? -10.380 -1.083 24.767 1.00 91.56 285 GLU A CA 1
ATOM 2217 C C . GLU A 1 285 ? -11.594 -1.643 24.002 1.00 91.56 285 GLU A C 1
ATOM 2219 O O . GLU A 1 285 ? -12.579 -0.927 23.823 1.00 91.56 285 GLU A O 1
ATOM 2224 N N . ILE A 1 286 ? -11.556 -2.911 23.576 1.00 88.50 286 ILE A N 1
ATOM 2225 C CA . ILE A 1 286 ? -12.701 -3.614 22.967 1.00 88.50 286 ILE A CA 1
ATOM 2226 C C . ILE A 1 286 ? -13.863 -3.693 23.960 1.00 88.50 286 ILE A C 1
ATOM 2228 O O . ILE A 1 286 ? -14.980 -3.305 23.612 1.00 88.50 286 ILE A O 1
ATOM 2232 N N . ASP A 1 287 ? -13.586 -4.118 25.196 1.00 87.38 287 ASP A N 1
ATOM 2233 C CA . ASP A 1 287 ? -14.579 -4.204 26.271 1.00 87.38 287 ASP A CA 1
ATOM 2234 C C . ASP A 1 287 ? -15.177 -2.825 26.566 1.00 87.38 287 ASP A C 1
ATOM 2236 O O . ASP A 1 287 ? -16.395 -2.662 26.640 1.00 87.38 287 ASP A O 1
ATOM 2240 N N . ARG A 1 288 ? -14.327 -1.791 26.635 1.00 89.12 288 ARG A N 1
ATOM 2241 C CA . ARG A 1 288 ? -14.749 -0.396 26.834 1.00 89.12 288 ARG A CA 1
ATOM 2242 C C . ARG A 1 288 ? -15.665 0.114 25.715 1.00 89.12 288 ARG A C 1
ATOM 2244 O O . ARG A 1 288 ? -16.492 0.991 25.958 1.00 89.12 288 ARG A O 1
ATOM 2251 N N . LEU A 1 289 ? -15.497 -0.385 24.490 1.00 85.50 289 LEU A N 1
ATOM 2252 C CA . LEU A 1 289 ? -16.310 -0.022 23.324 1.00 85.50 289 LEU A CA 1
ATOM 2253 C C . LEU A 1 289 ? -17.528 -0.938 23.118 1.00 85.50 289 LEU A C 1
ATOM 2255 O O . LEU A 1 289 ? -18.331 -0.649 22.228 1.00 85.50 289 LEU A O 1
ATOM 2259 N N . GLY A 1 290 ? -17.676 -1.999 23.920 1.00 81.81 290 GLY A N 1
ATOM 2260 C CA . GLY A 1 290 ? -18.812 -2.923 23.878 1.00 81.81 290 GLY A CA 1
ATOM 2261 C C . GLY A 1 290 ? -18.910 -3.732 22.583 1.00 81.81 290 GLY A C 1
ATOM 2262 O O . GLY A 1 290 ? -20.009 -3.961 22.086 1.00 81.81 290 GLY A O 1
ATOM 2263 N N . MET A 1 291 ? -17.778 -4.111 21.985 1.00 79.12 291 MET A N 1
ATOM 2264 C CA . MET A 1 291 ? -17.760 -4.801 20.690 1.00 79.12 291 MET A CA 1
ATOM 2265 C C . MET A 1 291 ? -17.683 -6.330 20.862 1.00 79.12 291 MET A C 1
ATOM 2267 O O . MET A 1 291 ? -16.758 -6.832 21.493 1.00 79.12 291 MET A O 1
ATOM 2271 N N . HIS A 1 292 ? -18.596 -7.090 20.246 1.00 65.12 292 HIS A N 1
ATOM 2272 C CA . HIS A 1 292 ? -18.544 -8.562 20.207 1.00 65.12 292 HIS A CA 1
ATOM 2273 C C . HIS A 1 292 ? -17.831 -9.040 18.930 1.00 65.12 292 HIS A C 1
ATOM 2275 O O . HIS A 1 292 ? -18.258 -8.686 17.835 1.00 65.12 292 HIS A O 1
ATOM 2281 N N . MET A 1 293 ? -16.734 -9.807 19.030 1.00 63.66 293 MET A N 1
ATOM 2282 C CA . 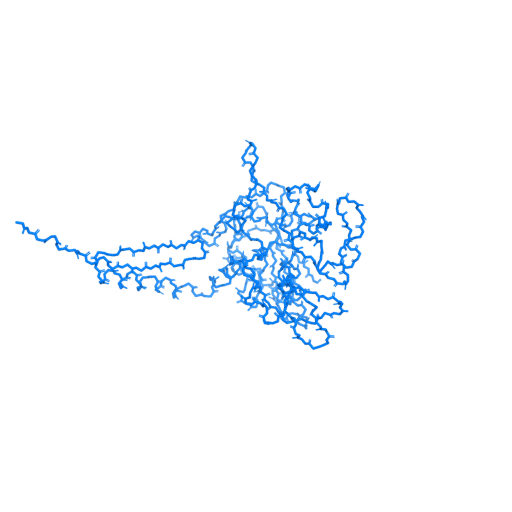MET A 1 293 ? -15.920 -10.167 17.851 1.00 63.66 293 MET A CA 1
ATOM 2283 C C . MET A 1 293 ? -15.019 -11.402 18.029 1.00 63.66 293 MET A C 1
ATOM 2285 O O . MET A 1 293 ? -14.730 -11.830 19.145 1.00 63.66 293 MET A O 1
ATOM 2289 N N . ILE A 1 294 ? -14.532 -11.947 16.904 1.00 57.19 294 ILE A N 1
ATOM 2290 C CA . ILE A 1 294 ? -13.588 -13.075 16.850 1.00 57.19 294 ILE A CA 1
ATOM 2291 C C . ILE A 1 294 ? -12.144 -12.544 16.861 1.00 57.19 294 ILE A C 1
ATOM 2293 O O . ILE A 1 294 ? -11.685 -11.910 15.906 1.00 57.19 294 ILE A O 1
ATOM 2297 N N . LEU A 1 295 ? -11.405 -12.840 17.930 1.00 58.72 295 LEU A N 1
ATOM 2298 C CA . LEU A 1 295 ? -10.008 -12.439 18.122 1.00 58.72 295 LEU A CA 1
ATOM 2299 C C . LEU A 1 295 ? -9.042 -13.539 17.662 1.00 58.72 295 LEU A C 1
ATOM 2301 O O . LEU A 1 295 ? -9.227 -14.707 17.993 1.00 58.72 295 LEU A O 1
ATOM 2305 N N . VAL A 1 296 ? -7.995 -13.168 16.914 1.00 57.00 296 VAL A N 1
ATOM 2306 C CA . VAL A 1 296 ? -6.917 -14.083 16.506 1.00 57.00 296 VAL A CA 1
ATOM 2307 C C . VAL A 1 296 ? -5.579 -13.533 16.998 1.00 57.00 296 VAL A C 1
ATOM 2309 O O . VAL A 1 296 ? -5.128 -12.474 16.563 1.00 57.00 296 VAL A O 1
ATOM 2312 N N . PHE A 1 297 ? -4.914 -14.268 17.886 1.00 55.03 297 PHE A N 1
ATOM 2313 C CA . PHE A 1 297 ? -3.597 -13.898 18.404 1.00 55.03 297 PHE A CA 1
ATOM 2314 C C . PHE A 1 297 ? -2.490 -14.593 17.608 1.00 55.03 297 PHE A C 1
ATOM 2316 O O . PHE A 1 297 ? -2.597 -15.775 17.287 1.00 55.03 297 PHE A O 1
ATOM 2323 N N . MET A 1 298 ? -1.423 -13.858 17.289 1.00 49.47 298 MET A N 1
ATOM 2324 C CA . MET A 1 298 ? -0.153 -14.451 16.871 1.00 49.47 298 MET A CA 1
ATOM 2325 C C . MET A 1 298 ? 0.891 -14.095 17.922 1.00 49.47 298 MET A C 1
ATOM 2327 O O . MET A 1 298 ? 1.207 -12.915 18.082 1.00 49.47 298 MET A O 1
ATOM 2331 N N . HIS A 1 299 ? 1.393 -15.119 18.610 1.00 43.69 299 HIS A N 1
ATOM 2332 C CA . HIS A 1 299 ? 2.620 -15.049 19.400 1.00 43.69 299 HIS A CA 1
ATOM 2333 C C . HIS A 1 299 ? 3.835 -15.254 18.492 1.00 43.69 299 HIS A C 1
ATOM 2335 O O . HIS A 1 299 ? 3.744 -16.104 17.574 1.00 43.69 299 HIS A O 1
#